Protein AF-A0A6P6NHX9-F1 (afdb_monomer)

Radius of gyration: 26.54 Å; Cα contacts (8 Å, |Δi|>4): 158; chains: 1; bounding box: 76×55×69 Å

Secondary structure (DSSP, 8-state):
----HHHHHHHHHHHHHHH---TT-TTTS-----GGGTS-TT------TTSS-SS--TTTTT---PEEEEE-SSPPPP-EEE---TTT--EEEEEHHHHHHHHT--HHHHHHH-TTS-EEEEEHHHHHHHHHT-TT---GGGTTT--TT---EEEEEE--HHHHHHTT-EEEEE-TT-----PPP-

Structure (mmCIF, N/CA/C/O backbone):
data_AF-A0A6P6NHX9-F1
#
_entry.id   AF-A0A6P6NHX9-F1
#
loop_
_atom_site.group_PDB
_atom_site.id
_atom_site.type_symbol
_atom_site.label_atom_id
_atom_site.label_alt_id
_atom_site.label_comp_id
_atom_site.label_asym_id
_atom_site.label_entity_id
_atom_site.label_seq_id
_atom_site.pdbx_PDB_ins_code
_atom_site.Cartn_x
_atom_site.Cartn_y
_atom_site.Cartn_z
_atom_site.occupancy
_atom_site.B_iso_or_equiv
_atom_site.auth_seq_id
_atom_site.auth_comp_id
_atom_site.auth_asym_id
_atom_site.auth_atom_id
_atom_site.pdbx_PDB_model_num
ATOM 1 N N . MET A 1 1 ? 27.402 35.932 -42.273 1.00 50.09 1 MET A N 1
ATOM 2 C CA . MET A 1 1 ? 26.625 34.682 -42.393 1.00 50.09 1 MET A CA 1
ATOM 3 C C . MET A 1 1 ? 26.842 33.920 -41.104 1.00 50.09 1 MET A C 1
ATOM 5 O O . MET A 1 1 ? 27.989 33.748 -40.720 1.00 50.09 1 MET A O 1
ATOM 9 N N . THR A 1 2 ? 25.775 33.606 -40.378 1.00 66.88 2 THR A N 1
ATOM 10 C CA . THR A 1 2 ? 25.847 32.877 -39.106 1.00 66.88 2 THR A CA 1
ATOM 11 C C . THR A 1 2 ? 25.987 31.396 -39.422 1.00 66.88 2 THR A C 1
ATOM 13 O O . THR A 1 2 ? 24.994 30.721 -39.677 1.00 66.88 2 THR A O 1
ATOM 16 N N . HIS A 1 3 ? 27.229 30.930 -39.503 1.00 78.69 3 HIS A N 1
ATOM 17 C CA . HIS A 1 3 ? 27.532 29.509 -39.582 1.00 78.69 3 HIS A CA 1
ATOM 18 C C . HIS A 1 3 ? 27.366 28.916 -38.183 1.00 78.69 3 HIS A C 1
ATOM 20 O O . HIS A 1 3 ? 27.885 29.481 -37.220 1.00 78.69 3 HIS A O 1
ATOM 26 N N . SER A 1 4 ? 26.586 27.848 -38.060 1.00 88.81 4 SER A N 1
ATOM 27 C CA . SER A 1 4 ? 26.424 27.120 -36.807 1.00 88.81 4 SER A CA 1
ATOM 28 C C . SER A 1 4 ? 26.833 25.686 -37.065 1.00 88.81 4 SER A C 1
ATOM 30 O O . SER A 1 4 ? 26.111 24.949 -37.730 1.00 88.81 4 SER A O 1
ATOM 32 N N . ASP A 1 5 ? 27.980 25.313 -36.516 1.00 89.81 5 ASP A N 1
ATOM 33 C CA . ASP A 1 5 ? 28.573 23.990 -36.708 1.00 89.81 5 ASP A CA 1
ATOM 34 C C . ASP A 1 5 ? 27.637 22.880 -36.182 1.00 89.81 5 ASP A C 1
ATOM 36 O O . ASP A 1 5 ? 27.561 21.790 -36.740 1.00 89.81 5 ASP A O 1
ATOM 40 N N . ILE A 1 6 ? 26.825 23.195 -35.164 1.00 88.75 6 ILE A N 1
ATOM 41 C CA . ILE A 1 6 ? 25.785 22.303 -34.624 1.00 88.75 6 ILE A CA 1
ATOM 42 C C . ILE A 1 6 ? 24.685 22.043 -35.662 1.00 88.75 6 ILE A C 1
ATOM 44 O O . ILE A 1 6 ? 24.257 20.907 -35.848 1.00 88.75 6 ILE A O 1
ATOM 48 N N . MET A 1 7 ? 24.221 23.095 -36.342 1.00 89.19 7 MET A N 1
ATOM 49 C CA . MET A 1 7 ? 23.175 22.979 -37.360 1.00 89.19 7 MET A CA 1
ATOM 50 C C . MET A 1 7 ? 23.687 22.252 -38.606 1.00 89.19 7 MET A C 1
ATOM 52 O O . MET A 1 7 ? 22.953 21.474 -39.210 1.00 89.19 7 MET A O 1
ATOM 56 N N . GLU A 1 8 ? 24.944 22.490 -38.984 1.00 90.81 8 GLU A N 1
ATOM 57 C CA . GLU A 1 8 ? 25.579 21.798 -40.104 1.00 90.81 8 GLU A CA 1
ATOM 58 C C . GLU A 1 8 ? 25.694 20.290 -39.842 1.00 90.81 8 GLU A C 1
ATOM 60 O O . GLU A 1 8 ? 25.298 19.500 -40.701 1.00 90.81 8 GLU A O 1
ATOM 65 N N . SER A 1 9 ? 26.145 19.888 -38.648 1.00 86.06 9 SER A N 1
ATOM 66 C CA . SER A 1 9 ? 26.211 18.472 -38.261 1.00 86.06 9 SER A CA 1
ATOM 67 C C . SER A 1 9 ? 24.825 17.829 -38.266 1.00 86.06 9 SER A C 1
ATOM 69 O O . SER A 1 9 ? 24.629 16.806 -38.912 1.00 86.06 9 SER A O 1
ATOM 71 N N . PHE A 1 10 ? 23.837 18.472 -37.633 1.00 86.88 10 PHE A N 1
ATOM 72 C CA . PHE A 1 10 ? 22.468 17.954 -37.560 1.00 86.88 10 PHE A CA 1
ATOM 73 C C . PHE A 1 10 ? 21.854 17.704 -38.944 1.00 86.88 10 PHE A C 1
ATOM 75 O O . PHE A 1 10 ? 21.283 16.645 -39.196 1.00 86.88 10 PHE A O 1
ATOM 82 N N . LEU A 1 11 ? 21.962 18.677 -39.853 1.00 90.88 11 LEU A N 1
ATOM 83 C CA . LEU A 1 11 ? 21.400 18.541 -41.196 1.00 90.88 11 LEU A CA 1
ATOM 84 C C . LEU A 1 11 ? 22.142 17.480 -42.013 1.00 90.88 11 LEU A C 1
ATOM 86 O O . LEU A 1 11 ? 21.504 16.742 -42.762 1.00 90.88 11 LEU A O 1
ATOM 90 N N . SER A 1 12 ? 23.464 17.388 -41.858 1.00 84.50 12 SER A N 1
ATOM 91 C CA . SER A 1 12 ? 24.277 16.376 -42.538 1.00 84.50 12 SER A CA 1
ATOM 92 C C . SER A 1 12 ? 23.875 14.961 -42.118 1.00 84.50 12 SER A C 1
ATOM 94 O O . SER A 1 12 ? 23.645 14.117 -42.984 1.00 84.50 12 SER A O 1
ATOM 96 N N . ASP A 1 13 ? 23.701 14.731 -40.814 1.00 83.62 13 ASP A N 1
ATOM 97 C CA . ASP A 1 13 ? 23.257 13.445 -40.272 1.00 83.62 13 ASP A CA 1
ATOM 98 C C . ASP A 1 13 ? 21.837 13.088 -40.725 1.00 83.62 13 ASP A C 1
ATOM 100 O O . ASP A 1 13 ? 21.596 11.980 -41.202 1.00 83.62 13 ASP A O 1
ATOM 104 N N . TYR A 1 14 ? 20.914 14.052 -40.674 1.00 83.94 14 TYR A N 1
ATOM 105 C CA . TYR A 1 14 ? 19.528 13.855 -41.100 1.00 83.94 14 TYR A CA 1
ATOM 106 C C . TYR A 1 14 ? 19.407 13.461 -42.582 1.00 83.94 14 TYR A C 1
ATOM 108 O O . TYR A 1 14 ? 18.620 12.585 -42.947 1.00 83.94 14 TYR A O 1
ATOM 116 N N . PHE A 1 15 ? 20.180 14.098 -43.468 1.00 86.88 15 PHE A N 1
ATOM 117 C CA . PHE A 1 15 ? 20.162 13.744 -44.889 1.00 86.88 15 PHE A CA 1
ATOM 118 C C . PHE A 1 15 ? 20.852 12.408 -45.177 1.00 86.88 15 PHE A C 1
ATOM 120 O O . PHE A 1 15 ? 20.427 11.718 -46.106 1.00 86.88 15 PHE A O 1
ATOM 127 N N . ALA A 1 16 ? 21.870 12.034 -44.397 1.00 83.00 16 ALA A N 1
ATOM 128 C CA . ALA A 1 16 ? 22.492 10.716 -44.485 1.00 83.00 16 ALA A CA 1
ATOM 129 C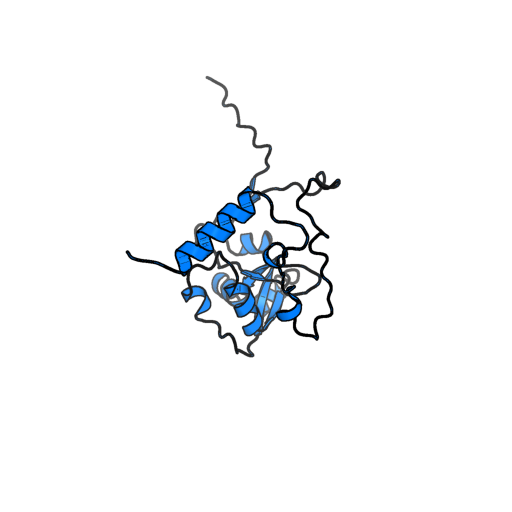 C . ALA A 1 16 ? 21.498 9.605 -44.103 1.00 83.00 16 ALA A C 1
ATOM 131 O O . ALA A 1 16 ? 21.394 8.606 -44.815 1.00 83.00 16 ALA A O 1
ATOM 132 N N . ASP A 1 17 ? 20.691 9.820 -43.060 1.00 82.19 17 ASP A N 1
ATOM 133 C CA . ASP A 1 17 ? 19.655 8.874 -42.625 1.00 82.19 17 ASP A CA 1
ATOM 134 C C . ASP A 1 17 ? 18.585 8.655 -43.705 1.00 82.19 17 ASP A C 1
ATOM 136 O O . ASP A 1 17 ? 18.193 7.522 -43.983 1.00 82.19 17 ASP A O 1
ATOM 140 N N . LEU A 1 18 ? 18.146 9.729 -44.373 1.00 83.81 18 LEU A N 1
ATOM 141 C CA . LEU A 1 18 ? 17.154 9.652 -45.454 1.00 83.81 18 LEU A CA 1
ATOM 142 C C . LEU A 1 18 ? 17.659 8.920 -46.703 1.00 83.81 18 LEU A C 1
ATOM 144 O O . LEU A 1 18 ? 16.855 8.357 -47.447 1.00 83.81 18 LEU A O 1
ATOM 148 N N . GLN A 1 19 ? 18.964 8.963 -46.968 1.00 82.94 19 GLN A N 1
ATOM 149 C CA . GLN A 1 19 ? 19.571 8.297 -48.124 1.00 82.94 19 GLN A CA 1
ATOM 150 C C . GLN A 1 19 ? 19.902 6.826 -47.849 1.00 82.94 19 GLN A C 1
ATOM 152 O O . GLN A 1 19 ? 20.192 6.091 -48.792 1.00 82.94 19 GLN A O 1
ATOM 157 N N . GLY A 1 20 ? 19.796 6.396 -46.588 1.00 74.00 20 GLY A N 1
ATOM 158 C CA . GLY A 1 20 ? 20.288 5.108 -46.131 1.00 74.00 20 GLY A CA 1
ATOM 159 C C . GLY A 1 20 ? 21.806 5.158 -46.001 1.00 74.00 20 GLY A C 1
ATOM 160 O O . GLY A 1 20 ? 22.534 5.277 -46.987 1.00 74.00 20 GLY A O 1
ATOM 161 N N . ARG A 1 21 ? 22.294 5.075 -44.766 1.00 77.00 21 ARG A N 1
ATOM 162 C CA . ARG A 1 21 ? 23.727 4.964 -44.493 1.00 77.00 21 ARG A CA 1
ATOM 163 C C . ARG A 1 21 ? 24.231 3.575 -44.903 1.00 77.00 21 ARG A C 1
ATOM 165 O O . ARG A 1 21 ? 23.470 2.609 -44.915 1.00 77.00 21 ARG A O 1
ATOM 172 N N . ALA A 1 22 ? 25.505 3.482 -45.276 1.00 73.81 22 ALA A N 1
ATOM 173 C CA . ALA A 1 22 ? 26.133 2.199 -45.585 1.00 73.81 22 ALA A CA 1
ATOM 174 C C . ALA A 1 22 ? 26.305 1.368 -44.303 1.00 73.81 22 ALA A C 1
ATOM 176 O O . ALA A 1 22 ? 26.597 1.940 -43.257 1.00 73.81 22 ALA A O 1
ATOM 177 N N . ASP A 1 23 ? 26.199 0.038 -44.391 1.00 70.00 23 ASP A N 1
ATOM 178 C CA . ASP A 1 23 ? 26.358 -0.858 -43.228 1.00 70.00 23 ASP A CA 1
ATOM 179 C C . ASP A 1 23 ? 27.708 -0.679 -42.505 1.00 70.00 23 ASP A C 1
ATOM 181 O O . ASP A 1 23 ? 27.804 -0.939 -41.313 1.00 70.00 23 ASP A O 1
ATOM 185 N N . ASP A 1 24 ? 28.751 -0.192 -43.180 1.00 75.75 24 ASP A N 1
ATOM 186 C CA . ASP A 1 24 ? 30.071 0.047 -42.576 1.00 75.75 24 ASP A CA 1
ATOM 187 C C . ASP A 1 24 ? 30.220 1.435 -41.906 1.00 75.75 24 ASP A C 1
ATOM 189 O O . ASP A 1 24 ? 31.307 1.765 -41.428 1.00 75.75 24 ASP A O 1
ATOM 193 N N . ASP A 1 25 ? 29.179 2.280 -41.877 1.00 76.00 25 ASP A N 1
ATOM 194 C CA . ASP A 1 25 ? 29.234 3.602 -41.232 1.00 76.00 25 ASP A CA 1
ATOM 195 C C . ASP A 1 25 ? 29.157 3.470 -39.691 1.00 76.00 25 ASP A C 1
ATOM 197 O O . ASP A 1 25 ? 28.141 3.009 -39.162 1.00 76.00 25 ASP A O 1
ATOM 201 N N . PRO A 1 26 ? 30.186 3.914 -38.935 1.00 69.25 26 PRO A N 1
ATOM 202 C CA . PRO A 1 26 ? 30.184 3.890 -37.470 1.00 69.25 26 PRO A CA 1
ATOM 203 C C . PRO A 1 26 ? 28.991 4.614 -36.832 1.00 69.25 26 PRO A C 1
ATOM 205 O O . PRO A 1 26 ? 28.606 4.270 -35.720 1.00 69.25 26 PRO A O 1
ATOM 208 N N . GLY A 1 27 ? 28.401 5.602 -37.516 1.00 69.75 27 GLY A N 1
ATOM 209 C CA . GLY A 1 27 ? 27.232 6.346 -37.039 1.00 69.75 27 GLY A CA 1
ATOM 210 C C . GLY A 1 27 ? 25.901 5.592 -37.155 1.00 69.75 27 GLY A C 1
ATOM 211 O O . GLY A 1 27 ? 24.896 6.068 -36.635 1.00 69.75 27 GLY A O 1
ATOM 212 N N . VAL A 1 28 ? 25.877 4.434 -37.828 1.00 68.31 28 VAL A N 1
ATOM 213 C CA . VAL A 1 28 ? 24.686 3.566 -37.965 1.00 68.31 28 VAL A CA 1
ATOM 214 C C . VAL A 1 28 ? 24.489 2.683 -36.743 1.00 68.31 28 VAL A C 1
ATOM 216 O O . VAL A 1 28 ? 23.362 2.333 -36.382 1.00 68.31 28 VAL A O 1
ATOM 219 N N . TYR A 1 29 ? 25.592 2.310 -36.101 1.00 64.62 29 TYR A N 1
ATOM 220 C CA . TYR A 1 29 ? 25.575 1.430 -34.952 1.00 64.62 29 TYR A CA 1
ATOM 221 C C . TYR A 1 29 ? 25.144 2.217 -33.723 1.00 64.62 29 TYR A C 1
ATOM 223 O O . TYR A 1 29 ? 25.868 3.063 -33.202 1.00 64.62 29 TYR A O 1
ATOM 231 N N . TRP A 1 30 ? 23.958 1.899 -33.220 1.00 65.31 30 TRP A N 1
ATOM 232 C CA . TRP A 1 30 ? 23.606 2.262 -31.861 1.00 65.31 30 TRP A CA 1
ATOM 233 C C . TRP A 1 30 ? 24.528 1.477 -30.929 1.00 65.31 30 TRP A C 1
ATOM 235 O O . TRP A 1 30 ? 24.335 0.277 -30.722 1.00 65.31 30 TRP A O 1
ATOM 245 N N . GLU A 1 31 ? 25.541 2.138 -30.369 1.00 59.25 31 GLU A N 1
ATOM 246 C CA . GLU A 1 31 ? 26.243 1.611 -29.203 1.00 59.25 31 GLU A CA 1
ATOM 247 C C . GLU A 1 31 ? 25.271 1.644 -28.020 1.00 59.25 31 GLU A C 1
ATOM 249 O O . GLU A 1 31 ? 25.232 2.580 -27.220 1.00 59.25 31 GLU A O 1
ATOM 254 N N . PHE A 1 32 ? 24.436 0.612 -27.919 1.00 54.34 32 PHE A N 1
ATOM 255 C CA . PHE A 1 32 ? 23.744 0.321 -26.680 1.00 54.34 32 PHE A CA 1
ATOM 256 C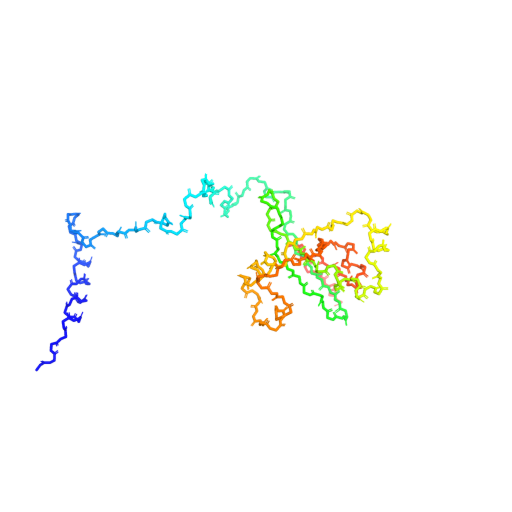 C . PHE A 1 32 ? 24.801 -0.136 -25.684 1.00 54.34 32 PHE A C 1
ATOM 258 O O . PHE A 1 32 ? 25.209 -1.298 -25.666 1.00 54.34 32 PHE A O 1
ATOM 265 N N . TYR A 1 33 ? 25.240 0.788 -24.835 1.00 54.34 33 TYR A N 1
ATOM 266 C CA . TYR A 1 33 ? 25.825 0.420 -23.559 1.00 54.34 33 TYR A CA 1
ATOM 267 C C . TYR A 1 33 ? 24.741 -0.355 -22.818 1.00 54.34 33 TYR A C 1
ATOM 269 O O . TYR A 1 33 ? 23.795 0.225 -22.287 1.00 54.34 33 TYR A O 1
ATOM 277 N N . GLY A 1 34 ? 24.817 -1.685 -22.892 1.00 53.66 34 GLY A N 1
ATOM 278 C CA . GLY A 1 34 ? 23.892 -2.555 -22.189 1.00 53.66 34 GLY A CA 1
ATOM 279 C C . GLY A 1 34 ? 23.835 -2.152 -20.718 1.00 53.66 34 GLY A C 1
ATOM 280 O O . GLY A 1 34 ? 24.828 -1.689 -20.151 1.00 53.66 34 GLY A O 1
ATOM 281 N N . SER A 1 35 ? 22.675 -2.359 -20.098 1.00 52.47 35 SER A N 1
ATOM 282 C CA . SER A 1 35 ? 22.391 -2.032 -18.691 1.00 52.47 35 SER A CA 1
ATOM 283 C C . SER A 1 35 ? 23.369 -2.649 -17.670 1.00 52.47 35 SER A C 1
ATOM 285 O O . SER A 1 35 ? 23.275 -2.365 -16.481 1.00 52.47 35 SER A O 1
ATOM 287 N N . ALA A 1 36 ? 24.352 -3.435 -18.113 1.00 52.72 36 ALA A N 1
ATOM 288 C CA . ALA A 1 36 ? 25.442 -3.980 -17.313 1.00 52.72 36 ALA A CA 1
ATOM 289 C C . ALA A 1 36 ? 26.289 -2.919 -16.577 1.00 52.72 36 ALA A C 1
ATOM 291 O O . ALA A 1 36 ? 27.018 -3.264 -15.655 1.00 52.72 36 ALA A O 1
ATOM 292 N N . VAL A 1 37 ? 26.215 -1.632 -16.947 1.00 52.25 37 VAL A N 1
ATOM 293 C CA . VAL A 1 37 ? 26.856 -0.537 -16.180 1.00 52.25 37 VAL A CA 1
ATOM 294 C C . VAL A 1 37 ? 26.043 -0.152 -14.931 1.00 52.25 37 VAL A C 1
ATOM 296 O O . VAL A 1 37 ? 26.584 0.441 -13.999 1.00 52.25 37 VAL A O 1
ATOM 299 N N . CYS A 1 38 ? 24.755 -0.500 -14.891 1.00 53.12 38 CYS A N 1
ATOM 300 C CA . CYS A 1 38 ? 23.846 -0.211 -13.783 1.00 53.12 38 CYS A CA 1
ATOM 301 C C . CYS A 1 38 ? 23.593 -1.422 -12.872 1.00 53.12 38 CYS A C 1
ATOM 303 O O . CYS A 1 38 ? 23.018 -1.245 -11.799 1.00 53.12 38 CYS A O 1
ATOM 305 N N . GLU A 1 39 ? 24.022 -2.625 -13.262 1.00 53.69 39 GLU A N 1
ATOM 306 C CA . GLU A 1 39 ? 23.904 -3.823 -12.429 1.00 53.69 39 GLU A CA 1
ATOM 307 C C . GLU A 1 39 ? 25.122 -3.962 -11.499 1.00 53.69 39 GLU A C 1
ATOM 309 O O . GLU A 1 39 ? 26.263 -4.033 -11.970 1.00 53.69 39 GLU A O 1
ATOM 314 N N . PRO A 1 40 ? 24.934 -3.990 -10.167 1.00 57.56 40 PRO A N 1
ATOM 315 C CA . PRO A 1 40 ? 26.013 -4.342 -9.257 1.00 57.56 40 PRO A CA 1
ATOM 316 C C . PRO A 1 40 ? 26.459 -5.785 -9.536 1.00 57.56 40 PRO A C 1
ATOM 318 O O . PRO A 1 40 ? 25.633 -6.681 -9.668 1.00 57.56 40 PRO A O 1
ATOM 321 N N . ALA A 1 41 ? 27.774 -6.020 -9.581 1.00 60.56 41 ALA A N 1
ATOM 322 C CA . ALA A 1 41 ? 28.384 -7.306 -9.955 1.00 60.56 41 ALA A CA 1
ATOM 323 C C . ALA A 1 41 ? 27.973 -8.523 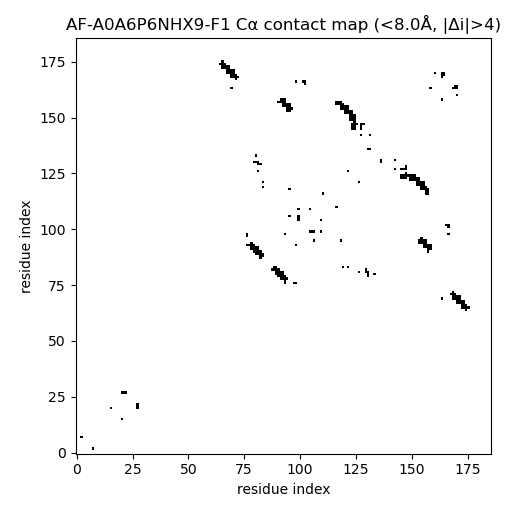-9.088 1.00 60.56 41 ALA A C 1
ATOM 325 O O . ALA A 1 41 ? 28.333 -9.650 -9.426 1.00 60.56 41 ALA A O 1
ATOM 326 N N . ASP A 1 42 ? 27.247 -8.302 -7.989 1.00 59.75 42 ASP A N 1
ATOM 327 C CA . ASP A 1 42 ? 26.754 -9.345 -7.085 1.00 59.75 42 ASP A CA 1
ATOM 328 C C . ASP A 1 42 ? 25.353 -9.874 -7.446 1.00 59.75 42 ASP A C 1
ATOM 330 O O . ASP A 1 42 ? 24.963 -10.926 -6.934 1.00 59.75 42 ASP A O 1
ATOM 334 N N . ASP A 1 43 ? 24.597 -9.217 -8.334 1.00 56.53 43 ASP A N 1
ATOM 335 C CA . ASP A 1 43 ? 23.238 -9.653 -8.684 1.00 56.53 43 ASP A CA 1
ATOM 336 C C . ASP A 1 43 ? 23.245 -10.534 -9.944 1.00 56.53 43 ASP A C 1
ATOM 338 O O . ASP A 1 43 ? 22.938 -10.127 -11.057 1.00 56.53 43 ASP A O 1
ATOM 342 N N . SER A 1 44 ? 23.643 -11.795 -9.764 1.00 53.12 44 SER A N 1
ATOM 343 C CA . SER A 1 44 ? 23.621 -12.841 -10.808 1.00 53.12 44 SER A CA 1
ATOM 344 C C . SER A 1 44 ? 22.223 -13.427 -11.070 1.00 53.12 44 SER A C 1
ATOM 346 O O . SER A 1 44 ? 22.078 -14.562 -11.533 1.00 53.12 44 SER A O 1
ATOM 348 N N . SER A 1 45 ? 21.175 -12.675 -10.754 1.00 60.84 45 SER A N 1
ATOM 349 C CA . SER A 1 45 ? 19.788 -13.074 -10.939 1.00 60.84 45 SER A CA 1
ATOM 350 C C . SER A 1 45 ? 19.323 -12.643 -12.334 1.00 60.84 45 SER A C 1
ATOM 352 O O . SER A 1 45 ? 18.831 -11.547 -12.552 1.00 60.84 45 SER A O 1
ATOM 354 N N . GLY A 1 46 ? 19.505 -13.511 -13.332 1.00 59.47 46 GLY A N 1
ATOM 355 C CA . GLY A 1 46 ? 18.865 -13.309 -14.632 1.00 59.47 46 GLY A CA 1
ATOM 356 C C . GLY A 1 46 ? 17.346 -13.374 -14.465 1.00 59.47 46 GLY A C 1
ATOM 357 O O . GLY A 1 46 ? 16.812 -14.439 -14.155 1.00 59.47 46 GLY A O 1
ATOM 358 N N . TYR A 1 47 ? 16.658 -12.250 -14.641 1.00 62.72 47 TYR A N 1
ATOM 359 C CA . TYR A 1 47 ? 15.199 -12.192 -14.595 1.00 62.72 47 TYR A CA 1
ATOM 360 C C . TYR A 1 47 ? 14.627 -12.456 -15.985 1.00 62.72 47 TYR A C 1
ATOM 362 O O . TYR A 1 47 ? 15.015 -11.813 -16.961 1.00 62.72 47 TYR A O 1
ATOM 370 N N . ASP A 1 48 ? 13.675 -13.380 -16.080 1.00 65.50 48 ASP A N 1
ATOM 371 C CA . ASP A 1 48 ? 12.898 -13.552 -17.301 1.00 65.50 48 ASP A CA 1
ATOM 372 C C . ASP A 1 48 ? 11.776 -12.507 -17.333 1.00 65.50 48 ASP A C 1
ATOM 374 O O . ASP A 1 48 ? 10.661 -12.727 -16.860 1.00 65.50 48 ASP A O 1
ATOM 378 N N . ILE A 1 49 ? 12.104 -11.334 -17.877 1.00 62.47 49 ILE A N 1
ATOM 379 C CA . ILE A 1 49 ? 11.182 -10.202 -18.080 1.00 62.47 49 ILE A CA 1
ATOM 380 C C . ILE A 1 49 ? 9.977 -10.620 -18.948 1.00 62.47 49 ILE A C 1
ATOM 382 O O . ILE A 1 49 ? 8.936 -9.967 -18.927 1.00 62.47 49 ILE A O 1
ATOM 386 N N . LEU A 1 50 ? 10.100 -11.722 -19.695 1.00 65.06 50 LEU A N 1
ATOM 387 C CA . LEU A 1 50 ? 9.079 -12.253 -20.588 1.00 65.06 50 LEU A CA 1
ATOM 388 C C . LEU A 1 50 ? 8.374 -13.491 -20.024 1.00 65.06 50 LEU A C 1
ATOM 390 O O . LEU A 1 50 ? 7.606 -14.109 -20.754 1.00 65.06 50 LEU A O 1
ATOM 394 N N . ALA A 1 51 ? 8.581 -13.841 -18.751 1.00 64.19 51 ALA A N 1
ATOM 395 C CA . ALA A 1 51 ? 7.902 -14.982 -18.134 1.00 64.19 51 ALA A CA 1
ATOM 396 C C . ALA A 1 51 ? 6.378 -14.787 -18.029 1.00 64.19 51 ALA A C 1
ATOM 398 O O . ALA A 1 51 ? 5.644 -15.768 -18.021 1.00 64.19 51 ALA A O 1
ATOM 399 N N . ASN A 1 52 ? 5.907 -13.534 -17.981 1.00 59.34 52 ASN A N 1
ATOM 400 C CA . ASN A 1 52 ? 4.487 -13.163 -18.008 1.00 59.34 52 ASN A CA 1
ATOM 401 C C . ASN A 1 52 ? 4.253 -12.045 -19.037 1.00 59.34 52 ASN A C 1
ATOM 403 O O . ASN A 1 52 ? 4.064 -10.883 -18.665 1.00 59.34 52 ASN A O 1
ATOM 407 N N . PRO A 1 53 ? 4.310 -12.350 -20.343 1.00 62.12 53 PRO A N 1
ATOM 408 C CA . PRO A 1 53 ? 4.012 -11.356 -21.355 1.00 62.12 53 PRO A CA 1
ATOM 409 C C . PRO A 1 53 ? 2.505 -11.047 -21.303 1.00 62.12 53 PRO A C 1
ATOM 411 O O . PRO A 1 53 ? 1.705 -11.981 -21.230 1.00 62.12 53 PRO A O 1
ATOM 414 N N . PRO A 1 54 ? 2.085 -9.769 -21.355 1.00 55.78 54 PRO A N 1
ATOM 415 C CA . PRO A 1 54 ? 0.673 -9.424 -21.447 1.00 55.78 54 PRO A CA 1
ATOM 416 C C . PRO A 1 54 ? 0.141 -9.915 -22.798 1.00 55.78 54 PRO A C 1
ATOM 418 O O . PRO A 1 54 ? 0.377 -9.311 -23.845 1.00 55.78 54 PRO A O 1
ATOM 421 N N . GLY A 1 55 ? -0.528 -11.057 -22.778 1.00 55.50 55 GLY A N 1
ATOM 422 C CA . GLY A 1 55 ? -1.129 -11.712 -23.928 1.00 55.50 55 GLY A CA 1
ATOM 423 C C . GLY A 1 55 ? -2.206 -12.680 -23.445 1.00 55.50 55 GLY A C 1
ATOM 424 O O . GLY A 1 55 ? -2.197 -13.032 -22.265 1.00 55.50 55 GLY A O 1
ATOM 425 N N . PRO A 1 56 ? -3.134 -13.089 -24.325 1.00 53.19 56 PRO A N 1
ATOM 426 C CA . PRO A 1 56 ? -4.230 -13.956 -23.932 1.00 53.19 56 PRO A CA 1
ATOM 427 C C . PRO A 1 56 ? -3.679 -15.343 -23.613 1.00 53.19 56 PRO A C 1
ATOM 429 O O . PRO A 1 56 ? -3.372 -16.131 -24.512 1.00 53.19 56 PRO A O 1
ATOM 432 N N . GLY A 1 57 ? -3.434 -15.591 -22.329 1.00 51.81 57 GLY A N 1
ATOM 433 C CA . GLY A 1 57 ? -2.990 -16.881 -21.829 1.00 51.81 57 GLY A CA 1
ATOM 434 C C . GLY A 1 57 ? -4.106 -17.910 -21.984 1.00 51.81 57 GLY A C 1
ATOM 435 O O . GLY A 1 57 ? -5.285 -17.587 -21.890 1.00 51.81 57 GLY A O 1
ATOM 436 N N . GLU A 1 58 ? -3.742 -19.172 -22.197 1.00 54.16 58 GLU A N 1
ATOM 437 C CA . GLU A 1 58 ? -4.705 -20.274 -22.357 1.00 54.16 58 GLU A CA 1
ATOM 438 C C . GLU A 1 58 ? -5.507 -20.586 -21.064 1.00 54.16 58 GLU A C 1
ATOM 440 O O . GLU A 1 58 ? -6.412 -21.414 -21.102 1.00 54.16 58 GLU A O 1
ATOM 445 N N . ASP A 1 59 ? -5.239 -19.868 -19.962 1.00 51.53 59 ASP A N 1
ATOM 446 C CA . ASP A 1 59 ? -5.893 -19.988 -18.647 1.00 51.53 59 ASP A CA 1
ATOM 447 C C . ASP A 1 59 ? -6.834 -18.800 -18.309 1.00 51.53 59 ASP A C 1
ATOM 449 O O . ASP A 1 59 ? -7.164 -18.563 -17.144 1.00 51.53 59 ASP A O 1
ATOM 453 N N . GLU A 1 60 ? -7.295 -18.032 -19.305 1.00 49.62 60 GLU A N 1
ATOM 454 C CA . GLU A 1 60 ? -8.255 -16.920 -19.113 1.00 49.62 60 GLU A CA 1
ATOM 455 C C . GLU A 1 60 ? -9.628 -17.356 -18.548 1.00 49.62 60 GLU A C 1
ATOM 457 O O . GLU A 1 60 ? -10.419 -16.515 -18.122 1.00 49.62 60 GLU A O 1
ATOM 462 N N . GLU A 1 61 ? -9.947 -18.655 -18.508 1.00 46.38 61 GLU A N 1
ATOM 463 C CA . GLU A 1 61 ? -11.253 -19.129 -18.021 1.00 46.38 61 GLU A CA 1
ATOM 464 C C . GLU A 1 61 ? -11.370 -19.227 -16.484 1.00 46.38 61 GLU A C 1
ATOM 466 O O . GLU A 1 61 ? -12.496 -19.275 -15.980 1.00 46.38 61 GLU A O 1
ATOM 471 N N . GLU A 1 62 ? -10.272 -19.205 -15.713 1.00 47.56 62 GLU A N 1
ATOM 472 C CA . GLU A 1 62 ? -10.338 -19.338 -14.239 1.00 47.56 62 GLU A CA 1
ATOM 473 C C . GLU A 1 62 ? -10.043 -18.053 -13.451 1.00 47.56 62 GLU A C 1
ATOM 475 O O . GLU A 1 62 ? -10.504 -17.921 -12.313 1.00 47.56 62 GLU A O 1
ATOM 480 N N . GLN A 1 63 ? -9.362 -17.065 -14.035 1.00 51.16 63 GLN A N 1
ATOM 481 C CA . GLN A 1 63 ? -9.165 -15.754 -13.407 1.00 51.16 63 GLN A CA 1
ATOM 482 C C . GLN A 1 63 ? -10.179 -14.769 -13.964 1.00 51.16 63 GLN A C 1
ATOM 484 O O . GLN A 1 63 ? -9.895 -13.937 -14.815 1.00 51.16 63 GLN A O 1
ATOM 489 N N . ARG A 1 64 ? -11.410 -14.895 -13.474 1.00 56.41 64 ARG A N 1
ATOM 490 C CA . ARG A 1 64 ? -12.462 -13.918 -13.739 1.00 56.41 64 ARG A CA 1
ATOM 491 C C . ARG A 1 64 ? -11.991 -12.569 -13.182 1.00 56.41 64 ARG A C 1
ATOM 493 O O . ARG A 1 64 ? -11.960 -12.403 -11.963 1.00 56.41 64 ARG A O 1
ATOM 500 N N . GLU A 1 65 ? -11.585 -11.651 -14.056 1.00 67.06 65 GLU A N 1
ATOM 501 C CA . GLU A 1 65 ? -11.125 -10.303 -13.697 1.00 67.06 65 GLU A CA 1
ATOM 502 C C . GLU A 1 65 ? -12.307 -9.472 -13.183 1.00 67.06 65 GLU A C 1
ATOM 504 O O . GLU A 1 65 ? -12.922 -8.682 -13.886 1.00 67.06 65 GLU A O 1
ATOM 509 N N . VAL A 1 66 ? -12.692 -9.711 -11.934 1.00 79.31 66 VAL A N 1
ATOM 510 C CA . VAL A 1 66 ? -13.750 -8.964 -11.263 1.00 79.31 66 VAL A CA 1
ATOM 511 C C . VAL A 1 66 ? -13.117 -7.752 -10.594 1.00 79.31 66 VAL A C 1
ATOM 513 O O . VAL A 1 66 ? -12.190 -7.887 -9.796 1.00 79.31 66 VAL A O 1
ATOM 516 N N . PHE A 1 67 ? -13.627 -6.559 -10.890 1.00 86.38 67 PHE A N 1
ATOM 517 C CA . PHE A 1 67 ? -13.161 -5.343 -10.231 1.00 86.38 67 PHE A CA 1
ATOM 518 C C . PHE A 1 67 ? -13.806 -5.209 -8.854 1.00 86.38 67 PHE A C 1
ATOM 520 O O . PHE A 1 67 ? -15.031 -5.183 -8.733 1.00 86.38 67 PHE A O 1
ATOM 527 N N . GLU A 1 68 ? -12.986 -5.078 -7.816 1.00 89.81 68 GLU A N 1
ATOM 528 C CA . GLU A 1 68 ? -13.446 -4.856 -6.446 1.00 89.81 68 GLU A CA 1
ATOM 529 C C . GLU A 1 68 ? -13.325 -3.378 -6.064 1.00 89.81 68 GLU A C 1
ATOM 531 O O . GLU A 1 68 ? -12.290 -2.742 -6.267 1.00 89.81 68 GLU A O 1
ATOM 536 N N . PHE A 1 69 ? -14.392 -2.828 -5.488 1.00 92.00 69 PHE A N 1
ATOM 537 C CA . PHE A 1 69 ? -14.469 -1.434 -5.064 1.00 92.00 69 PHE A CA 1
ATOM 538 C C . PHE A 1 69 ? -14.755 -1.345 -3.568 1.00 92.00 69 PHE A C 1
ATOM 540 O O . PHE A 1 69 ? -15.759 -1.872 -3.090 1.00 92.00 69 PHE A O 1
ATOM 547 N N . GLU A 1 70 ? -13.900 -0.631 -2.835 1.00 94.88 70 GLU A N 1
ATOM 548 C CA . GLU A 1 70 ? -14.119 -0.316 -1.422 1.00 94.88 70 GLU A CA 1
ATOM 549 C C . GLU A 1 70 ? -14.944 0.970 -1.268 1.00 94.88 70 GLU A C 1
ATOM 551 O O . GLU A 1 70 ? -14.569 2.038 -1.756 1.00 94.88 70 GLU A O 1
ATOM 556 N N . PHE A 1 71 ? -16.046 0.879 -0.525 1.00 94.94 71 PHE A N 1
ATOM 557 C CA . PHE A 1 71 ? -16.892 2.007 -0.148 1.00 94.94 71 PHE A CA 1
ATOM 558 C C . PHE A 1 71 ? -16.852 2.224 1.360 1.00 94.94 71 PHE A C 1
ATOM 560 O O . PHE A 1 71 ? -16.997 1.288 2.144 1.00 94.94 71 PHE A O 1
ATOM 567 N N . SER A 1 72 ? -16.692 3.477 1.779 1.00 94.94 72 SER A N 1
ATOM 568 C CA . SER A 1 72 ? -16.671 3.840 3.192 1.00 94.94 72 SER A CA 1
ATOM 569 C C . SER A 1 72 ? -17.236 5.235 3.410 1.00 94.94 72 SER A C 1
ATOM 571 O O . SER A 1 72 ? -16.979 6.152 2.634 1.00 94.94 72 SER A O 1
ATOM 573 N N . ASP A 1 73 ? -17.945 5.415 4.523 1.00 94.06 73 ASP A N 1
ATOM 574 C CA . ASP A 1 73 ? -18.412 6.730 4.982 1.00 94.06 73 ASP A CA 1
ATOM 575 C C . ASP A 1 73 ? -17.290 7.557 5.639 1.00 94.06 73 ASP A C 1
ATOM 577 O O . ASP A 1 73 ? -17.492 8.699 6.061 1.00 94.06 73 ASP A O 1
ATOM 581 N N . ARG A 1 74 ? -16.099 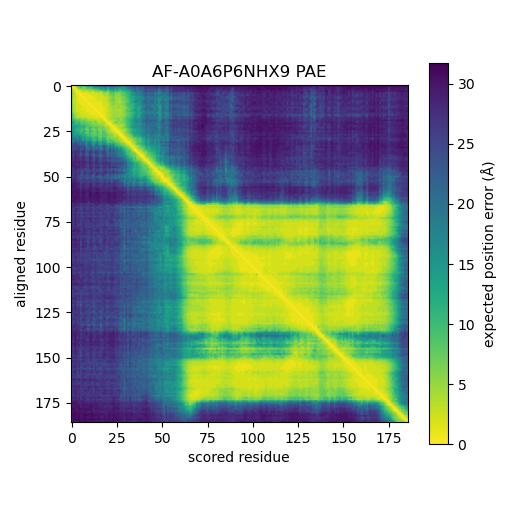6.968 5.797 1.00 92.56 74 ARG A N 1
ATOM 582 C CA . ARG A 1 74 ? -14.915 7.594 6.391 1.00 92.56 74 ARG A CA 1
ATOM 583 C C . ARG A 1 74 ? -13.758 7.571 5.393 1.00 92.56 74 ARG A C 1
ATOM 585 O O . ARG A 1 74 ? -13.725 6.692 4.538 1.00 92.56 74 ARG A O 1
ATOM 592 N N . PRO A 1 75 ? -12.772 8.474 5.529 1.00 93.50 75 PRO A N 1
ATOM 593 C CA . PRO A 1 75 ? -11.546 8.383 4.746 1.00 93.50 75 PRO A CA 1
ATOM 594 C C . PRO A 1 75 ? -10.896 7.000 4.888 1.00 93.50 75 PRO A C 1
ATOM 596 O O . PRO A 1 75 ? -10.794 6.464 6.001 1.00 93.50 75 PRO A O 1
ATOM 599 N N . LEU A 1 76 ? -10.494 6.427 3.753 1.00 93.56 76 LEU A N 1
ATOM 600 C CA . LEU A 1 76 ? -9.787 5.150 3.697 1.00 93.56 76 LEU A CA 1
ATOM 601 C C . LEU A 1 76 ? -8.377 5.295 4.275 1.00 93.56 76 LEU A C 1
ATOM 603 O O . LEU A 1 76 ? -7.817 6.391 4.309 1.00 93.56 76 LEU A O 1
ATOM 607 N N . LEU A 1 77 ? -7.821 4.186 4.764 1.00 94.00 77 LEU A N 1
ATOM 608 C CA . LEU A 1 77 ? -6.412 4.171 5.154 1.00 94.00 77 LEU A CA 1
ATOM 609 C C . LEU A 1 77 ? -5.538 4.103 3.897 1.00 94.00 77 LEU A C 1
ATOM 611 O O . LEU A 1 77 ? -5.946 3.449 2.936 1.00 94.00 77 LEU A O 1
ATOM 615 N N . PRO A 1 78 ? -4.343 4.717 3.913 1.00 92.44 78 PRO A N 1
ATOM 616 C CA . PRO A 1 78 ? -3.374 4.546 2.842 1.00 92.44 78 PRO A CA 1
ATOM 617 C C . PRO A 1 78 ? -3.048 3.066 2.631 1.00 92.44 78 PRO A C 1
ATOM 619 O O . PRO A 1 78 ? -2.776 2.337 3.589 1.00 92.44 78 PRO A O 1
ATOM 622 N N . CYS A 1 79 ? -3.086 2.641 1.371 1.00 92.94 79 CYS A N 1
ATOM 623 C CA . CYS A 1 79 ? -2.765 1.286 0.953 1.00 92.94 79 CYS A CA 1
ATOM 624 C C . CYS A 1 79 ? -1.459 1.298 0.165 1.00 92.94 79 CYS A C 1
ATOM 626 O O . CYS A 1 79 ? -1.312 2.045 -0.802 1.00 92.94 79 CYS A O 1
ATOM 628 N N . TYR A 1 80 ? -0.515 0.461 0.581 1.00 93.62 80 TYR A N 1
ATOM 629 C CA . TYR A 1 80 ? 0.827 0.415 0.022 1.00 93.62 80 TYR A CA 1
ATOM 630 C C . TYR A 1 80 ? 1.013 -0.870 -0.774 1.00 93.62 80 TYR A C 1
ATOM 632 O O . TYR A 1 80 ? 0.755 -1.963 -0.272 1.00 93.62 80 TYR A O 1
ATOM 640 N N . ASN A 1 81 ? 1.487 -0.739 -2.010 1.00 94.69 81 ASN A N 1
ATOM 641 C CA . ASN A 1 81 ? 1.837 -1.876 -2.847 1.00 94.69 81 ASN A CA 1
ATOM 642 C C . ASN A 1 81 ? 3.308 -2.244 -2.595 1.00 94.69 81 ASN A C 1
ATOM 644 O O . ASN A 1 81 ? 4.207 -1.557 -3.073 1.00 94.69 81 ASN A O 1
ATOM 648 N N . ILE A 1 82 ? 3.543 -3.262 -1.764 1.00 94.62 82 ILE A N 1
ATOM 649 C CA . ILE A 1 82 ? 4.864 -3.611 -1.219 1.00 94.62 82 ILE A CA 1
ATOM 650 C C . ILE A 1 82 ? 5.154 -5.086 -1.483 1.00 94.62 82 ILE A C 1
ATOM 652 O O . ILE A 1 82 ? 4.311 -5.964 -1.271 1.00 94.62 82 ILE A O 1
ATOM 656 N N . GLN A 1 83 ? 6.378 -5.362 -1.911 1.00 94.44 83 GLN A N 1
ATOM 657 C CA . GLN A 1 83 ? 6.927 -6.699 -2.033 1.00 94.44 83 GLN A CA 1
ATOM 658 C C . GLN A 1 83 ? 7.738 -7.036 -0.781 1.00 94.44 83 GLN A C 1
ATOM 660 O O . GLN A 1 83 ? 8.831 -6.512 -0.564 1.00 94.44 83 GLN A O 1
ATOM 665 N N . VAL A 1 84 ? 7.200 -7.938 0.043 1.00 90.44 84 VAL A N 1
ATOM 666 C CA . VAL A 1 84 ? 7.843 -8.356 1.302 1.00 90.44 84 VAL A CA 1
ATOM 667 C C . VAL A 1 84 ? 8.718 -9.604 1.123 1.00 90.44 84 VAL A C 1
ATOM 669 O O . VAL A 1 84 ? 9.675 -9.810 1.866 1.00 90.44 84 VAL A O 1
ATOM 672 N N . SER A 1 85 ? 8.429 -10.423 0.106 1.00 86.81 85 SER A N 1
ATOM 673 C CA . SER A 1 85 ? 9.227 -11.590 -0.282 1.00 86.81 85 SER A CA 1
ATOM 674 C C . SER A 1 85 ? 9.487 -11.598 -1.787 1.00 86.81 85 SER A C 1
ATOM 676 O O . SER A 1 85 ? 8.605 -11.286 -2.590 1.00 86.81 85 SER A O 1
ATOM 678 N N . LEU A 1 86 ? 10.678 -12.046 -2.188 1.00 83.00 86 LEU A N 1
ATOM 679 C CA . LEU A 1 86 ? 11.032 -12.228 -3.600 1.00 83.00 86 LEU A CA 1
ATOM 680 C C . LEU A 1 86 ? 10.168 -13.290 -4.300 1.00 83.00 86 LEU A C 1
ATOM 682 O O . LEU A 1 86 ? 10.008 -13.240 -5.512 1.00 83.00 86 LEU A O 1
ATOM 686 N N . SER A 1 87 ? 9.571 -14.220 -3.551 1.00 84.94 87 SER A N 1
ATOM 687 C CA . SER A 1 87 ? 8.766 -15.313 -4.109 1.00 84.94 87 SER A CA 1
ATOM 688 C C . SER A 1 87 ? 7.286 -14.989 -4.335 1.00 84.94 87 SER A C 1
ATOM 690 O O . SER A 1 87 ? 6.606 -15.772 -4.991 1.00 84.94 87 SER A O 1
ATOM 692 N N . GLN A 1 88 ? 6.761 -13.896 -3.769 1.00 80.12 88 GLN A N 1
ATOM 693 C CA . GLN A 1 88 ? 5.309 -13.650 -3.693 1.00 80.12 88 GLN A CA 1
ATOM 694 C C . GLN A 1 88 ? 4.821 -12.426 -4.479 1.00 80.12 88 GLN A C 1
ATOM 696 O O . GLN A 1 88 ? 3.621 -12.151 -4.468 1.00 80.12 88 GLN A O 1
ATOM 701 N N . GLY A 1 89 ? 5.721 -11.727 -5.177 1.00 89.56 89 GLY A N 1
ATOM 702 C CA . GLY A 1 89 ? 5.405 -10.487 -5.887 1.00 89.56 89 GLY A CA 1
ATOM 703 C C . GLY A 1 89 ? 4.950 -9.352 -4.954 1.00 89.56 89 GLY A C 1
ATOM 704 O O . GLY A 1 89 ? 4.888 -9.522 -3.731 1.00 89.56 89 GLY A O 1
ATOM 705 N N . PRO A 1 90 ? 4.668 -8.164 -5.508 1.00 91.88 90 PRO A N 1
ATOM 706 C CA . PRO A 1 90 ? 4.116 -7.059 -4.742 1.00 91.88 90 PRO A CA 1
ATOM 707 C C . PRO A 1 90 ? 2.639 -7.304 -4.408 1.00 91.88 90 PRO A C 1
ATOM 709 O O . PRO A 1 90 ? 1.865 -7.777 -5.240 1.00 91.88 90 PRO A O 1
ATOM 712 N N . ARG A 1 91 ? 2.238 -6.963 -3.182 1.00 93.25 91 ARG A N 1
ATOM 713 C CA . ARG A 1 91 ? 0.853 -7.079 -2.699 1.00 93.25 91 ARG A CA 1
ATOM 714 C C . ARG A 1 91 ? 0.404 -5.800 -2.011 1.00 93.25 91 ARG A C 1
ATOM 716 O O . ARG A 1 91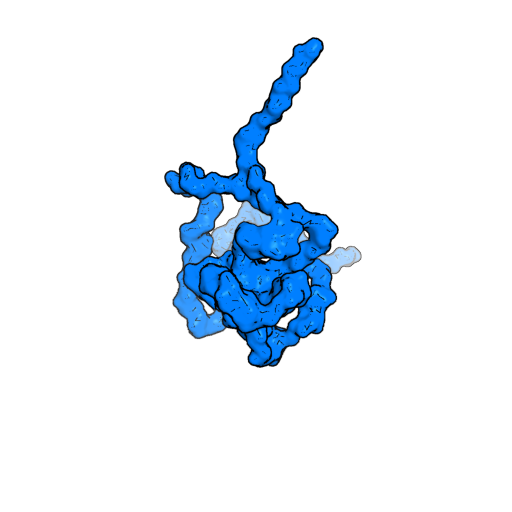 ? 1.214 -4.918 -1.747 1.00 93.25 91 ARG A O 1
ATOM 723 N N . ASN A 1 92 ? -0.889 -5.698 -1.732 1.00 94.50 92 ASN A N 1
ATOM 724 C CA . ASN A 1 92 ? -1.494 -4.531 -1.101 1.00 94.50 92 ASN A CA 1
ATOM 725 C C . ASN A 1 92 ? -1.538 -4.694 0.424 1.00 94.50 92 ASN A C 1
ATOM 727 O O . ASN A 1 92 ? -2.122 -5.644 0.947 1.00 94.50 92 ASN A O 1
ATOM 731 N N . TRP A 1 93 ? -0.932 -3.744 1.131 1.00 96.38 93 TRP A N 1
ATOM 732 C CA . TRP A 1 93 ? -0.743 -3.777 2.578 1.00 96.38 93 TRP A CA 1
ATOM 733 C C . TRP A 1 93 ? -1.226 -2.492 3.243 1.00 96.38 93 TRP A C 1
ATOM 735 O O . TRP A 1 93 ? -1.097 -1.396 2.695 1.00 96.38 93 TRP A O 1
ATOM 745 N N . LEU A 1 94 ? -1.704 -2.623 4.479 1.00 96.25 94 LEU A N 1
ATOM 746 C CA . LEU A 1 94 ? -1.975 -1.504 5.377 1.00 96.25 94 LEU A CA 1
ATOM 747 C C . LEU A 1 94 ? -0.958 -1.495 6.521 1.00 96.25 94 LEU A C 1
ATOM 749 O O . LEU A 1 94 ? -0.547 -2.550 7.011 1.00 96.25 94 LEU A O 1
ATOM 753 N N . LEU A 1 95 ? -0.602 -0.306 7.009 1.00 96.06 95 LEU A N 1
ATOM 754 C CA . LEU A 1 95 ? 0.182 -0.181 8.238 1.00 96.06 95 LEU A CA 1
ATOM 755 C C . LEU A 1 95 ? -0.645 -0.676 9.426 1.00 96.06 95 LEU A C 1
ATOM 757 O O . LEU A 1 95 ? -1.720 -0.145 9.728 1.00 96.06 95 LEU A O 1
ATOM 761 N N . LEU A 1 96 ? -0.121 -1.668 10.152 1.00 96.69 96 LEU A N 1
ATOM 762 C CA . LEU A 1 96 ? -0.815 -2.237 11.305 1.00 96.69 96 LEU A CA 1
ATOM 763 C C . LEU A 1 96 ? -1.083 -1.162 12.367 1.00 96.69 96 LEU A C 1
ATOM 765 O O . LEU A 1 96 ? -2.136 -1.163 12.998 1.00 96.69 96 LEU A O 1
ATOM 769 N N . SER A 1 97 ? -0.162 -0.214 12.550 1.00 95.62 97 SER A N 1
ATOM 770 C CA . SER A 1 97 ? -0.322 0.898 13.492 1.00 95.62 97 SER A CA 1
ATOM 771 C C . SER A 1 97 ? -1.595 1.713 13.224 1.00 95.62 97 SER A C 1
ATOM 773 O O . SER A 1 97 ? -2.302 2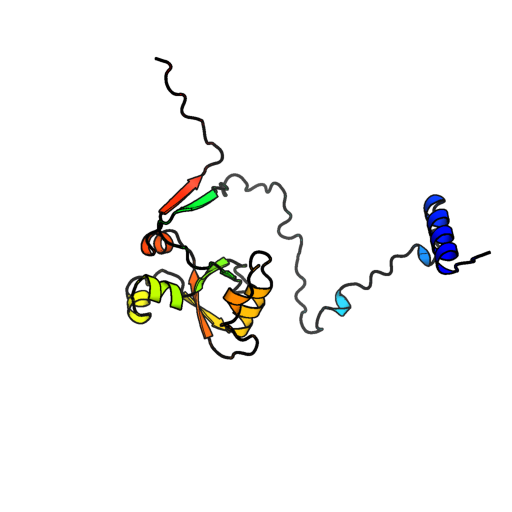.065 14.171 1.00 95.62 97 SER A O 1
ATOM 775 N N . ASP A 1 98 ? -1.939 1.958 11.962 1.00 95.56 98 ASP A N 1
ATOM 776 C CA . ASP A 1 98 ? -3.107 2.752 11.584 1.00 95.56 98 ASP A CA 1
ATOM 777 C C . ASP A 1 98 ? -4.406 1.948 11.633 1.00 95.56 98 ASP A C 1
ATOM 779 O O . ASP A 1 98 ? -5.430 2.453 12.107 1.00 95.56 98 ASP A O 1
ATOM 783 N N . VAL A 1 99 ? -4.352 0.665 11.267 1.00 96.38 99 VAL A N 1
ATOM 784 C CA . VAL A 1 99 ? -5.455 -0.284 11.486 1.00 96.38 99 VAL A CA 1
ATOM 785 C C . VAL A 1 99 ? -5.816 -0.341 12.972 1.00 96.38 99 VAL A C 1
ATOM 787 O O . VAL A 1 99 ? -6.976 -0.167 13.346 1.00 96.38 99 VAL A O 1
ATOM 790 N N . LEU A 1 100 ? -4.821 -0.492 13.847 1.00 96.81 100 LEU A N 1
ATOM 791 C CA . LEU A 1 100 ? -5.019 -0.548 15.296 1.00 96.81 100 LEU A CA 1
ATOM 792 C C . LEU A 1 100 ? -5.584 0.757 15.866 1.00 96.81 100 LEU A C 1
ATOM 794 O O . LEU A 1 100 ? -6.494 0.712 16.700 1.00 96.81 100 LEU A O 1
ATOM 798 N N . LYS A 1 101 ? -5.099 1.917 15.398 1.00 95.81 101 LYS A N 1
ATOM 799 C CA . LYS A 1 101 ? -5.658 3.230 15.767 1.00 95.81 101 LYS A CA 1
ATOM 800 C C . LYS A 1 101 ? -7.132 3.332 15.368 1.00 95.81 101 LYS A C 1
ATOM 802 O O . LYS A 1 101 ? -7.947 3.761 16.186 1.00 95.81 101 LYS A O 1
ATOM 807 N N . ARG A 1 102 ? -7.490 2.908 14.148 1.00 95.38 102 ARG A N 1
ATOM 808 C CA . ARG A 1 102 ? -8.870 2.963 13.638 1.00 95.38 102 ARG A CA 1
ATOM 809 C C . ARG A 1 102 ? -9.804 2.018 14.398 1.00 95.38 102 ARG A C 1
ATOM 811 O O . ARG A 1 102 ? -10.894 2.431 14.789 1.00 95.38 102 ARG A O 1
ATOM 818 N N . LEU A 1 103 ? -9.351 0.799 14.688 1.00 95.00 103 LEU A N 1
ATOM 819 C CA . LEU A 1 103 ? -10.102 -0.197 15.462 1.00 95.00 103 LEU A CA 1
ATOM 820 C C . LEU A 1 103 ? -10.102 0.068 16.974 1.00 95.00 103 LEU A C 1
ATOM 822 O O . LEU A 1 103 ? -10.838 -0.588 17.711 1.00 95.00 103 LEU A O 1
ATOM 826 N N . LYS A 1 104 ? -9.285 1.018 17.451 1.00 96.00 104 LYS A N 1
ATOM 827 C CA . LYS A 1 104 ? -9.056 1.293 18.880 1.00 96.00 104 LYS A CA 1
ATOM 828 C C . LYS A 1 104 ? -8.665 0.024 19.645 1.00 96.00 104 LYS A C 1
ATOM 830 O O . LYS A 1 104 ? -9.142 -0.232 20.750 1.00 96.00 104 LYS A O 1
ATOM 835 N N . MET A 1 105 ? -7.793 -0.773 19.035 1.00 96.38 105 MET A N 1
ATOM 836 C CA . MET A 1 105 ? -7.372 -2.082 19.526 1.00 96.38 105 MET A CA 1
ATOM 837 C C . MET A 1 105 ? -5.851 -2.118 19.714 1.00 96.38 105 MET A C 1
ATOM 839 O O . MET A 1 105 ? -5.114 -1.402 19.046 1.00 96.38 105 MET A O 1
ATOM 843 N N . SER A 1 106 ? -5.358 -2.947 20.637 1.00 96.19 106 SER A N 1
ATOM 844 C CA . SER A 1 106 ? -3.915 -3.190 20.774 1.00 96.19 106 SER A CA 1
ATOM 845 C C . SER A 1 106 ? -3.437 -4.271 19.804 1.00 96.19 106 SER A C 1
ATOM 847 O O . SER A 1 106 ? -4.189 -5.189 19.478 1.00 96.19 106 SER A O 1
ATOM 849 N N . ALA A 1 107 ? -2.158 -4.235 19.418 1.00 94.25 107 ALA A N 1
ATOM 850 C CA . ALA A 1 107 ? -1.569 -5.243 18.531 1.00 94.25 107 ALA A CA 1
ATOM 851 C C . ALA A 1 107 ? -1.713 -6.674 19.080 1.00 94.25 107 ALA A C 1
ATOM 853 O O . ALA A 1 107 ? -1.980 -7.613 18.335 1.00 94.25 107 ALA A O 1
ATOM 854 N N . ARG A 1 108 ? -1.579 -6.841 20.405 1.00 95.19 108 ARG A N 1
ATOM 855 C CA . ARG A 1 108 ? -1.761 -8.136 21.074 1.00 95.19 108 ARG A CA 1
ATOM 856 C C . ARG A 1 108 ? -3.197 -8.640 20.951 1.00 95.19 108 ARG A C 1
ATOM 858 O O . ARG A 1 108 ? -3.393 -9.822 20.703 1.00 95.19 108 ARG A O 1
ATOM 865 N N . MET A 1 109 ? -4.179 -7.759 21.143 1.00 95.50 109 MET A N 1
ATOM 866 C CA . MET A 1 109 ? -5.590 -8.121 21.006 1.00 95.50 109 MET A CA 1
ATOM 867 C C . MET A 1 109 ? -5.930 -8.448 19.549 1.00 95.50 109 MET A C 1
ATOM 869 O O . MET A 1 109 ? -6.591 -9.450 19.300 1.00 95.50 109 MET A O 1
ATOM 873 N N . PHE A 1 110 ? -5.420 -7.665 18.596 1.00 96.12 110 PHE A N 1
ATOM 874 C CA . PHE A 1 110 ? -5.634 -7.895 17.168 1.00 96.12 110 PHE A CA 1
ATOM 875 C C . PHE A 1 110 ? -5.110 -9.264 16.735 1.00 96.12 110 PHE A C 1
ATOM 877 O O . PHE A 1 110 ? -5.884 -10.084 16.255 1.00 96.12 110 PHE A O 1
ATOM 884 N N . ARG A 1 111 ? -3.840 -9.572 17.029 1.00 94.25 111 ARG A N 1
ATOM 885 C CA . ARG A 1 111 ? -3.233 -10.875 16.704 1.00 94.25 111 ARG A CA 1
ATOM 886 C C . ARG A 1 111 ? -3.916 -12.053 17.405 1.00 94.25 111 ARG A C 1
ATOM 888 O O . ARG A 1 111 ? -3.909 -13.153 16.874 1.00 94.25 111 ARG A O 1
ATOM 895 N N . ALA A 1 112 ? -4.492 -11.842 18.590 1.00 94.25 112 ALA A N 1
ATOM 896 C CA . ALA A 1 112 ? -5.241 -12.880 19.300 1.00 94.25 112 ALA A CA 1
ATOM 897 C C . ALA A 1 112 ? -6.654 -13.100 18.736 1.00 94.25 112 ALA A C 1
ATOM 899 O O . ALA A 1 112 ? -7.192 -14.194 18.873 1.00 94.25 112 ALA A O 1
ATOM 900 N N . THR A 1 113 ? -7.257 -12.067 18.141 1.00 94.25 113 THR A N 1
ATOM 901 C CA . THR A 1 113 ? -8.627 -12.118 17.604 1.00 94.25 113 THR A CA 1
ATOM 902 C C . THR A 1 113 ? -8.641 -12.569 16.145 1.00 94.25 113 THR A C 1
ATOM 904 O O . THR A 1 113 ? -9.515 -13.337 15.761 1.00 94.25 113 THR A O 1
ATOM 907 N N . PHE A 1 114 ? -7.655 -12.135 15.357 1.00 94.12 114 PHE A N 1
ATOM 908 C CA . PHE A 1 114 ? -7.549 -12.371 13.916 1.00 94.12 114 PHE A CA 1
ATOM 909 C C . PHE A 1 114 ? -6.262 -13.139 13.597 1.00 94.12 114 PHE A C 1
ATOM 911 O O . PHE A 1 114 ? -5.341 -12.617 12.975 1.00 94.12 114 PHE A O 1
ATOM 918 N N . THR A 1 115 ? -6.158 -14.379 14.082 1.00 91.19 115 THR A N 1
ATOM 919 C CA . THR A 1 115 ? -4.930 -15.189 13.952 1.00 91.19 115 THR A CA 1
ATOM 920 C C . THR A 1 115 ? -4.625 -15.618 12.518 1.00 91.19 115 THR A C 1
ATOM 922 O O . THR A 1 115 ? -3.521 -16.076 12.245 1.00 91.19 115 THR A O 1
ATOM 925 N N . HIS A 1 116 ? -5.611 -15.538 11.626 1.00 91.94 116 HIS A N 1
ATOM 926 C CA . HIS A 1 116 ? -5.510 -15.910 10.216 1.00 91.94 116 HIS A CA 1
ATOM 927 C C . HIS A 1 116 ? -5.128 -14.744 9.302 1.00 91.94 116 HIS A C 1
ATOM 929 O O . HIS A 1 116 ? -4.779 -14.995 8.154 1.00 91.94 116 HIS A O 1
ATOM 935 N N . LEU A 1 117 ? -5.189 -13.496 9.784 1.00 93.00 117 LEU A N 1
ATOM 936 C CA . LEU A 1 117 ? -4.737 -12.346 9.005 1.00 93.00 117 LEU A CA 1
ATOM 937 C C . LEU A 1 117 ? -3.211 -12.300 8.996 1.00 93.00 117 LEU A C 1
ATOM 939 O O . LEU A 1 117 ? -2.569 -12.314 10.051 1.00 93.00 117 LEU A O 1
ATOM 943 N N . GLU A 1 118 ? -2.637 -12.229 7.798 1.00 90.75 118 GLU A N 1
ATOM 944 C CA . GLU A 1 118 ? -1.193 -12.197 7.622 1.00 90.75 118 GLU A CA 1
ATOM 945 C C . GLU A 1 118 ? -0.635 -10.852 8.094 1.00 90.75 118 GLU A C 1
ATOM 947 O O . GLU A 1 118 ? -0.983 -9.790 7.573 1.00 90.75 118 GLU A O 1
ATOM 952 N N . VAL A 1 119 ? 0.228 -10.908 9.112 1.00 94.88 119 VAL A N 1
ATOM 953 C CA . VAL A 1 119 ? 0.970 -9.753 9.615 1.00 94.88 119 VAL A CA 1
ATOM 954 C C . VAL A 1 119 ? 2.451 -10.011 9.409 1.00 94.88 119 VAL A C 1
ATOM 956 O O . VAL A 1 119 ? 3.000 -10.945 9.998 1.00 94.88 119 VAL A O 1
ATOM 959 N N . VAL A 1 120 ? 3.096 -9.159 8.619 1.00 95.31 120 VAL A N 1
ATOM 960 C CA . VAL A 1 120 ? 4.516 -9.279 8.285 1.00 95.31 120 VAL A CA 1
ATOM 961 C C . VAL A 1 120 ? 5.271 -8.050 8.759 1.00 95.31 120 VAL A C 1
ATOM 963 O O . VAL A 1 120 ? 4.739 -6.943 8.780 1.00 95.31 120 VAL A O 1
ATOM 966 N N . THR A 1 121 ? 6.521 -8.251 9.154 1.00 96.25 121 THR A N 1
ATOM 967 C CA . THR A 1 121 ? 7.405 -7.181 9.604 1.00 96.25 121 THR A CA 1
ATOM 968 C C . THR A 1 121 ? 8.427 -6.863 8.513 1.00 96.25 121 THR A C 1
ATOM 970 O O . THR A 1 121 ? 9.084 -7.768 8.000 1.00 96.25 121 THR A O 1
ATOM 973 N N . ILE A 1 122 ? 8.586 -5.583 8.182 1.00 95.31 122 ILE A N 1
ATOM 974 C CA . ILE A 1 122 ? 9.539 -5.074 7.186 1.00 95.31 122 ILE A CA 1
ATOM 975 C C . ILE A 1 122 ? 10.401 -3.965 7.798 1.00 95.31 122 ILE A C 1
ATOM 977 O 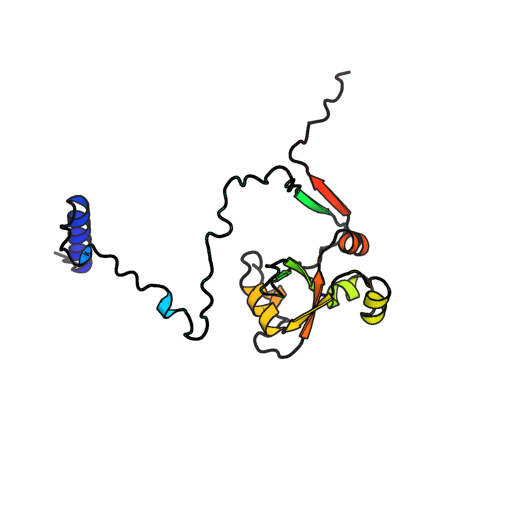O . ILE A 1 122 ? 9.975 -3.278 8.727 1.00 95.31 122 ILE A O 1
ATOM 981 N N . ALA A 1 123 ? 11.622 -3.781 7.297 1.00 94.94 123 ALA A N 1
ATOM 982 C CA . ALA A 1 123 ? 12.435 -2.625 7.663 1.00 94.94 123 ALA A CA 1
ATOM 983 C C . ALA A 1 123 ? 11.807 -1.337 7.117 1.00 94.94 123 ALA A C 1
ATOM 985 O O . ALA A 1 123 ? 11.425 -1.278 5.948 1.00 94.94 123 ALA A O 1
ATOM 986 N N . GLU A 1 124 ? 11.745 -0.296 7.943 1.00 94.75 124 GLU A N 1
ATOM 987 C CA . GLU A 1 124 ? 11.187 1.001 7.550 1.00 94.75 124 GLU A CA 1
ATOM 988 C C . GLU A 1 124 ? 11.907 1.597 6.330 1.00 94.75 124 GLU A C 1
ATOM 990 O O . GLU A 1 124 ? 11.254 2.090 5.414 1.00 94.75 124 GLU A O 1
ATOM 995 N N . ALA A 1 125 ? 13.237 1.476 6.273 1.00 92.88 125 ALA A N 1
ATOM 996 C CA . ALA A 1 125 ? 14.044 1.897 5.128 1.00 92.88 125 ALA A CA 1
ATOM 997 C C . ALA A 1 125 ? 13.594 1.249 3.803 1.00 92.88 125 ALA A C 1
ATOM 999 O O . ALA A 1 125 ? 13.481 1.922 2.778 1.00 92.88 125 ALA A O 1
ATOM 1000 N N . GLU A 1 126 ? 13.299 -0.055 3.824 1.00 93.31 126 GLU A N 1
ATOM 1001 C CA . GLU A 1 126 ? 12.863 -0.795 2.633 1.00 93.31 12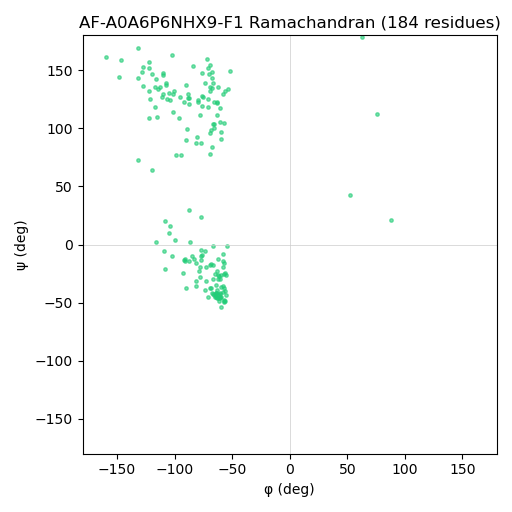6 GLU A CA 1
ATOM 1002 C C . GLU A 1 126 ? 11.419 -0.448 2.259 1.00 93.31 126 GLU A C 1
ATOM 1004 O O . GLU A 1 126 ? 11.113 -0.245 1.085 1.00 93.31 126 GLU A O 1
ATOM 1009 N N . PHE A 1 127 ? 10.547 -0.290 3.258 1.00 94.25 127 PHE A N 1
ATOM 1010 C CA . PHE A 1 127 ? 9.190 0.206 3.046 1.00 94.25 127 PHE A CA 1
ATOM 1011 C C . PHE A 1 127 ? 9.195 1.584 2.373 1.00 94.25 127 PHE A C 1
ATOM 1013 O O . PHE A 1 127 ? 8.534 1.768 1.353 1.00 94.25 127 PHE A O 1
ATOM 1020 N N . TYR A 1 128 ? 9.976 2.534 2.896 1.00 92.50 128 TYR A N 1
ATOM 1021 C CA . TYR A 1 128 ? 10.092 3.879 2.333 1.00 92.50 128 TYR A CA 1
ATOM 1022 C C . TYR A 1 128 ? 10.615 3.846 0.895 1.00 92.50 128 TYR A C 1
ATOM 1024 O O . TYR A 1 128 ? 10.062 4.501 0.008 1.00 92.50 128 TYR A O 1
ATOM 1032 N N . LYS A 1 129 ? 11.659 3.050 0.642 1.00 91.38 129 LYS A N 1
ATOM 1033 C CA . LYS A 1 129 ? 12.221 2.868 -0.698 1.00 91.38 129 LYS A CA 1
ATOM 1034 C C . LYS A 1 129 ? 11.157 2.394 -1.688 1.00 91.38 129 LYS A C 1
ATOM 1036 O O . LYS A 1 129 ? 11.036 2.989 -2.749 1.00 91.38 129 LYS A O 1
ATOM 1041 N N . GLN A 1 130 ? 10.368 1.376 -1.351 1.00 92.75 130 GLN A N 1
ATOM 1042 C CA . GLN A 1 130 ? 9.330 0.870 -2.256 1.00 92.75 130 GLN A CA 1
ATOM 1043 C C . GLN A 1 130 ? 8.154 1.845 -2.402 1.00 92.75 130 GLN A C 1
ATOM 1045 O O . GLN A 1 130 ? 7.727 2.128 -3.520 1.00 92.75 130 GLN A O 1
ATOM 1050 N N . ALA A 1 131 ? 7.663 2.415 -1.299 1.00 91.44 131 ALA A N 1
ATOM 1051 C CA . ALA A 1 131 ? 6.533 3.343 -1.322 1.00 91.44 131 ALA A CA 1
ATOM 1052 C C . ALA A 1 131 ? 6.842 4.621 -2.122 1.00 91.44 131 ALA A C 1
ATOM 1054 O O . ALA A 1 131 ? 6.001 5.084 -2.889 1.00 91.44 131 ALA A O 1
ATOM 1055 N N . SER A 1 132 ? 8.064 5.154 -2.005 1.00 89.69 132 SER A N 1
ATOM 1056 C CA . SER A 1 132 ? 8.500 6.363 -2.726 1.00 89.69 132 SER A CA 1
ATOM 1057 C C . SER A 1 132 ? 8.655 6.179 -4.240 1.00 89.69 132 SER A C 1
ATOM 1059 O O . SER A 1 132 ? 8.662 7.165 -4.973 1.00 89.69 132 SER A O 1
ATOM 1061 N N . LEU A 1 133 ? 8.754 4.937 -4.728 1.00 89.31 133 LEU A N 1
ATOM 1062 C CA . LEU A 1 133 ? 8.813 4.633 -6.162 1.00 89.31 133 LEU A CA 1
ATOM 1063 C C . LEU A 1 133 ? 7.425 4.566 -6.815 1.00 89.31 133 LEU A C 1
ATOM 1065 O O . LEU A 1 133 ? 7.320 4.547 -8.043 1.00 89.31 133 LEU A O 1
ATOM 1069 N N . SER A 1 134 ? 6.357 4.522 -6.018 1.00 87.44 134 SER A N 1
ATOM 1070 C CA . SER A 1 134 ? 4.995 4.465 -6.534 1.00 87.44 134 SER A CA 1
ATOM 1071 C C . SER A 1 134 ? 4.593 5.794 -7.170 1.00 87.44 134 SER A C 1
ATOM 1073 O O . SER A 1 134 ? 4.595 6.842 -6.530 1.00 87.44 134 SER A O 1
ATOM 1075 N N . GLN A 1 135 ? 4.156 5.740 -8.428 1.00 85.56 135 GLN A N 1
ATOM 1076 C CA . GLN A 1 135 ? 3.679 6.913 -9.171 1.00 85.56 135 GLN A CA 1
ATOM 1077 C C . GLN A 1 135 ? 2.373 7.496 -8.609 1.00 85.56 135 GLN A C 1
ATOM 1079 O O . GLN A 1 135 ? 2.020 8.629 -8.928 1.00 85.56 135 GLN A O 1
ATOM 1084 N N . LEU A 1 136 ? 1.646 6.726 -7.793 1.00 82.38 136 LEU A N 1
ATOM 1085 C CA . LEU A 1 136 ? 0.409 7.175 -7.152 1.00 82.38 136 LEU A CA 1
ATOM 1086 C C . LEU A 1 136 ? 0.688 8.063 -5.932 1.00 82.38 136 LEU A C 1
ATOM 10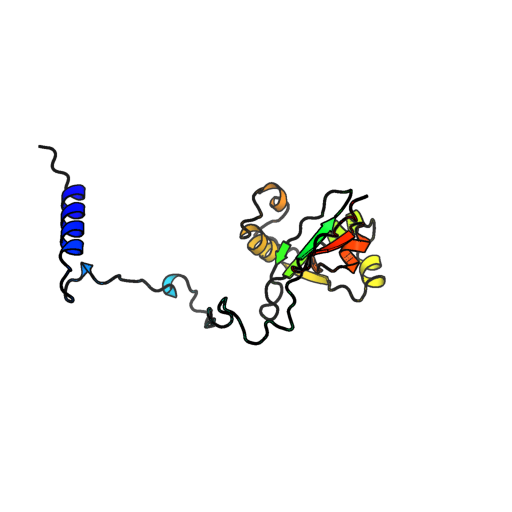88 O O . LEU A 1 136 ? -0.152 8.890 -5.574 1.00 82.38 136 LEU A O 1
ATOM 1092 N N . PHE A 1 137 ? 1.878 7.954 -5.333 1.00 70.19 137 PHE A N 1
ATOM 1093 C CA . PHE A 1 137 ? 2.302 8.822 -4.238 1.00 70.19 137 PHE A CA 1
ATOM 1094 C C . PHE A 1 137 ? 2.726 10.184 -4.787 1.00 70.19 137 PHE A C 1
ATOM 1096 O O . PHE A 1 137 ? 3.882 10.440 -5.110 1.00 70.19 137 PHE A O 1
ATOM 1103 N N . SER A 1 138 ? 1.740 11.070 -4.912 1.00 59.38 138 SER A N 1
ATOM 1104 C CA . SER A 1 138 ? 1.926 12.435 -5.420 1.00 59.38 138 SER A CA 1
ATOM 1105 C C . SER A 1 138 ? 2.225 13.454 -4.311 1.00 59.38 138 SER A C 1
ATOM 1107 O O . SER A 1 138 ? 2.638 14.574 -4.608 1.00 59.38 138 SER A O 1
ATOM 1109 N N . CYS A 1 139 ? 2.003 13.079 -3.046 1.00 58.25 139 CYS A N 1
ATOM 1110 C CA . CYS A 1 139 ? 2.142 13.937 -1.870 1.00 58.25 139 CYS A CA 1
ATOM 1111 C C . CYS A 1 139 ? 3.272 13.426 -0.961 1.00 58.25 139 CYS A C 1
ATOM 1113 O O . CYS A 1 139 ? 3.110 12.386 -0.318 1.00 58.25 139 CYS A O 1
ATOM 1115 N N . PRO A 1 140 ? 4.407 14.145 -0.873 1.00 63.53 140 PRO A N 1
ATOM 1116 C CA . PRO A 1 140 ? 5.510 13.784 0.014 1.00 63.53 140 PRO A CA 1
ATOM 1117 C C . PRO A 1 140 ? 5.102 13.735 1.491 1.00 63.53 140 PRO A C 1
ATOM 1119 O O . PRO A 1 140 ? 5.711 12.991 2.256 1.00 63.53 140 PRO A O 1
ATOM 1122 N N . GLU A 1 141 ? 4.064 14.485 1.891 1.00 69.38 141 GLU A N 1
ATOM 1123 C CA . GLU A 1 141 ? 3.635 14.594 3.291 1.00 69.38 141 GLU A CA 1
ATOM 1124 C C . GLU A 1 141 ? 3.201 13.247 3.895 1.00 69.38 141 GLU A C 1
ATOM 1126 O O . GLU A 1 141 ? 3.339 13.033 5.098 1.00 69.38 141 GLU A O 1
ATOM 1131 N N . GLU A 1 142 ? 2.719 12.307 3.075 1.00 71.00 142 GLU A N 1
ATOM 1132 C CA . GLU A 1 142 ? 2.324 10.967 3.534 1.00 71.00 142 GLU A CA 1
ATOM 1133 C C . GLU A 1 142 ? 3.525 10.077 3.886 1.00 71.00 142 GLU A C 1
ATOM 1135 O O . GLU A 1 142 ? 3.378 9.104 4.629 1.00 71.00 142 GLU A O 1
ATOM 1140 N N . LEU A 1 143 ? 4.716 10.422 3.383 1.00 77.38 143 LEU A N 1
ATOM 1141 C CA . LEU A 1 143 ? 5.965 9.711 3.642 1.00 77.38 143 LEU A CA 1
ATOM 1142 C C . LEU A 1 143 ? 6.938 10.485 4.548 1.00 77.38 143 LEU A C 1
ATOM 1144 O O . LEU A 1 143 ? 7.935 9.908 4.970 1.00 77.38 143 LEU A O 1
ATOM 1148 N N . GLU A 1 144 ? 6.642 11.739 4.912 1.00 75.50 144 GLU A N 1
ATOM 1149 C CA . GLU A 1 144 ? 7.482 12.579 5.792 1.00 75.50 144 GLU A CA 1
ATOM 1150 C C . GLU A 1 144 ? 7.762 11.951 7.167 1.00 75.50 144 GLU A C 1
ATOM 1152 O O . GLU A 1 144 ? 8.756 12.279 7.814 1.00 75.50 144 GLU A O 1
ATOM 1157 N N . GLY A 1 145 ? 6.880 11.061 7.630 1.00 76.88 145 GLY A N 1
ATOM 1158 C CA . GLY A 1 145 ? 7.041 10.350 8.897 1.00 76.88 145 GLY A CA 1
ATOM 1159 C C . GLY A 1 145 ? 8.039 9.194 8.854 1.00 76.88 145 GLY A C 1
ATOM 1160 O O . GLY A 1 145 ? 8.400 8.702 9.921 1.00 76.88 145 GLY A O 1
ATOM 1161 N N . PHE A 1 146 ? 8.463 8.766 7.662 1.00 85.88 146 PHE A N 1
ATOM 1162 C CA . PHE A 1 146 ? 9.344 7.620 7.483 1.00 85.88 146 PHE A CA 1
ATOM 1163 C C . PHE A 1 146 ? 10.748 8.055 7.084 1.00 85.88 146 PHE A C 1
ATOM 1165 O O . PHE A 1 146 ? 10.935 8.924 6.232 1.00 85.88 146 PHE A O 1
ATOM 1172 N N . MET A 1 147 ? 11.752 7.419 7.679 1.00 81.62 147 MET A N 1
ATOM 1173 C CA . MET A 1 147 ? 13.148 7.777 7.453 1.00 81.62 147 MET A CA 1
ATOM 1174 C C . MET A 1 147 ? 13.856 6.725 6.580 1.00 81.62 147 MET A C 1
ATOM 1176 O O . MET A 1 147 ? 13.903 5.552 6.960 1.00 81.62 147 MET A O 1
ATOM 1180 N N . PRO A 1 148 ? 14.489 7.120 5.454 1.00 81.44 148 PRO A N 1
ATOM 1181 C CA . PRO A 1 148 ? 15.126 6.184 4.520 1.00 81.44 148 PRO A CA 1
ATOM 1182 C C . PRO A 1 148 ? 16.286 5.384 5.129 1.00 81.44 148 PRO A C 1
ATOM 1184 O O . PRO A 1 148 ? 16.546 4.272 4.688 1.00 81.44 148 PRO A O 1
ATOM 1187 N N . ASP A 1 149 ? 16.951 5.912 6.160 1.00 84.75 149 ASP A N 1
ATOM 1188 C CA . ASP A 1 149 ? 18.062 5.246 6.860 1.00 84.75 149 ASP A CA 1
ATOM 1189 C C . ASP A 1 149 ? 17.646 4.667 8.227 1.00 84.75 149 ASP A C 1
ATOM 1191 O O . ASP A 1 149 ? 18.489 4.378 9.088 1.00 84.75 149 ASP A O 1
ATOM 1195 N N . SER A 1 150 ? 16.339 4.528 8.468 1.00 86.81 150 SER A N 1
ATOM 1196 C CA . SER A 1 150 ? 15.826 3.974 9.719 1.00 86.81 150 SER A CA 1
ATOM 1197 C C . SER A 1 150 ? 16.167 2.492 9.866 1.00 86.81 150 SER A C 1
ATOM 1199 O O . SER A 1 150 ? 16.132 1.709 8.917 1.00 86.81 150 SER A O 1
ATOM 1201 N N . LYS A 1 151 ? 16.457 2.093 11.106 1.00 88.94 151 LYS A N 1
ATOM 1202 C CA . LYS A 1 151 ? 16.589 0.683 11.508 1.00 88.94 151 LYS A CA 1
ATOM 1203 C C . LYS A 1 151 ? 15.331 0.156 12.190 1.00 88.94 151 LYS A C 1
ATOM 1205 O O . LYS A 1 151 ? 15.349 -0.961 12.708 1.00 88.94 151 LYS A O 1
ATOM 1210 N N . GLU A 1 152 ? 14.285 0.972 12.269 1.00 93.75 152 GLU A N 1
ATOM 1211 C CA . GLU A 1 152 ? 13.026 0.549 12.854 1.00 93.75 152 GLU A CA 1
ATOM 1212 C C . GLU A 1 152 ? 12.305 -0.435 11.932 1.00 93.75 152 GLU A C 1
ATOM 1214 O O . GLU A 1 152 ? 12.589 -0.570 10.736 1.00 93.75 152 GLU A O 1
ATOM 1219 N N . LEU A 1 153 ? 11.399 -1.184 12.547 1.00 95.44 153 LEU A N 1
ATOM 1220 C CA . LEU A 1 153 ? 10.611 -2.207 11.891 1.00 95.44 153 LEU A CA 1
ATOM 1221 C C . LEU A 1 153 ? 9.153 -1.765 11.882 1.00 95.44 153 LEU A C 1
ATOM 1223 O O . LEU A 1 153 ? 8.625 -1.322 12.903 1.00 95.44 153 LEU A O 1
ATOM 1227 N N . LEU A 1 154 ? 8.508 -1.933 10.736 1.00 95.56 154 LEU A N 1
ATOM 1228 C CA . LEU A 1 154 ? 7.091 -1.682 10.549 1.00 95.56 154 LEU A CA 1
ATOM 1229 C C . LEU A 1 154 ? 6.356 -3.009 10.423 1.00 95.56 154 LEU A C 1
ATOM 1231 O O . LEU A 1 154 ? 6.818 -3.926 9.748 1.00 95.56 154 LEU A O 1
ATOM 1235 N N . ASP A 1 155 ? 5.190 -3.086 11.055 1.00 97.00 155 ASP A N 1
ATOM 1236 C CA . ASP A 1 155 ? 4.268 -4.199 10.878 1.00 97.00 155 ASP A CA 1
ATOM 1237 C C . ASP A 1 155 ? 3.221 -3.825 9.822 1.00 97.00 155 ASP A C 1
ATOM 1239 O O . ASP A 1 155 ? 2.533 -2.804 9.938 1.00 97.00 155 ASP A O 1
ATOM 1243 N N . LEU A 1 156 ? 3.082 -4.682 8.817 1.00 97.12 156 LEU A N 1
ATOM 1244 C CA . LEU A 1 156 ? 2.114 -4.593 7.733 1.00 97.12 156 LEU A CA 1
ATOM 1245 C C . LEU A 1 156 ? 1.072 -5.699 7.880 1.00 97.12 156 LEU A C 1
ATOM 1247 O O . LEU A 1 156 ? 1.394 -6.796 8.333 1.00 97.12 156 LEU A O 1
ATOM 1251 N N . VAL A 1 157 ? -0.170 -5.417 7.494 1.00 97.12 157 VAL A N 1
ATOM 1252 C CA . VAL A 1 157 ? -1.246 -6.413 7.402 1.00 97.12 157 VAL A CA 1
ATOM 1253 C C . VAL A 1 157 ? -1.796 -6.447 5.980 1.00 97.12 157 VAL A C 1
ATOM 1255 O O . VAL A 1 157 ? -2.034 -5.391 5.388 1.00 97.12 157 VAL A O 1
ATOM 1258 N N . GLU A 1 158 ? -1.942 -7.649 5.422 1.00 95.25 158 GLU A N 1
ATOM 1259 C CA . GLU A 1 158 ? -2.424 -7.831 4.049 1.00 95.25 158 GLU A CA 1
ATOM 1260 C C . GLU A 1 158 ? -3.888 -7.388 3.937 1.00 95.25 158 GLU A C 1
ATOM 1262 O O . GLU A 1 158 ? -4.708 -7.654 4.828 1.00 95.25 158 GLU A O 1
ATOM 1267 N N . ILE A 1 159 ? -4.227 -6.696 2.846 1.00 93.50 159 ILE A N 1
ATOM 1268 C CA . ILE A 1 159 ? -5.613 -6.315 2.593 1.00 93.50 159 ILE A CA 1
ATOM 1269 C C . ILE A 1 159 ? -6.449 -7.557 2.268 1.00 93.50 159 ILE A C 1
ATOM 1271 O O . ILE A 1 159 ? -6.084 -8.396 1.451 1.00 93.50 159 ILE A O 1
ATOM 1275 N N . SER A 1 160 ? -7.598 -7.676 2.923 1.00 93.19 160 SER A N 1
ATOM 1276 C CA . SER A 1 160 ? -8.558 -8.752 2.687 1.00 93.19 160 SER A CA 1
ATOM 1277 C C . SER A 1 160 ? -9.972 -8.231 2.887 1.00 93.19 160 SER A C 1
ATOM 1279 O O . SER A 1 160 ? -10.184 -7.247 3.603 1.00 93.19 160 SER A O 1
ATOM 1281 N N . ALA A 1 161 ? -10.956 -8.916 2.304 1.00 91.75 161 ALA A N 1
ATOM 1282 C CA . ALA A 1 161 ? -12.352 -8.513 2.425 1.00 91.75 161 ALA A CA 1
ATOM 1283 C C . ALA A 1 161 ? -12.836 -8.444 3.881 1.00 91.75 161 ALA A C 1
ATOM 1285 O O . ALA A 1 161 ? -13.582 -7.540 4.258 1.00 91.75 161 ALA A O 1
ATOM 1286 N N . GLU A 1 162 ? -12.353 -9.356 4.725 1.00 93.75 162 GLU A N 1
ATOM 1287 C CA . GLU A 1 162 ? -12.648 -9.341 6.155 1.00 93.75 162 GLU A CA 1
ATOM 1288 C C . GLU A 1 162 ? -12.053 -8.115 6.855 1.00 93.75 162 GLU A C 1
ATOM 1290 O O . GLU A 1 162 ? -12.738 -7.474 7.653 1.00 93.75 162 GLU A O 1
ATOM 1295 N N . LEU A 1 163 ? -10.803 -7.753 6.543 1.00 94.50 163 LEU A N 1
ATOM 1296 C CA . LEU A 1 163 ? -10.163 -6.577 7.130 1.00 94.50 163 LEU A CA 1
ATOM 1297 C C . LEU A 1 163 ? -10.882 -5.286 6.721 1.00 94.50 163 LEU A C 1
ATOM 1299 O O . LEU A 1 163 ? -11.115 -4.417 7.562 1.00 94.50 163 LEU A O 1
ATOM 1303 N N . VAL A 1 164 ? -11.270 -5.175 5.452 1.00 94.38 164 VAL A N 1
ATOM 1304 C CA . VAL A 1 164 ? -12.027 -4.033 4.923 1.00 94.38 164 VAL A CA 1
ATOM 1305 C C . VAL A 1 164 ? -13.377 -3.897 5.641 1.00 94.38 164 VAL A C 1
ATOM 1307 O O . VAL A 1 164 ? -13.708 -2.820 6.146 1.00 94.38 164 VAL A O 1
ATOM 1310 N N . ALA A 1 165 ? -14.106 -5.005 5.808 1.00 93.75 165 ALA A N 1
ATOM 1311 C CA . ALA A 1 165 ? -15.353 -5.035 6.571 1.00 93.75 165 ALA A CA 1
ATOM 1312 C C . ALA A 1 165 ? -15.153 -4.635 8.043 1.00 93.75 165 ALA A C 1
ATOM 1314 O O . ALA A 1 165 ? -15.937 -3.863 8.603 1.00 93.75 165 ALA A O 1
ATOM 1315 N N . LEU A 1 166 ? -14.073 -5.105 8.674 1.00 93.81 166 LEU A N 1
ATOM 1316 C CA . LEU A 1 166 ? -13.732 -4.776 10.058 1.00 93.81 166 LEU A CA 1
ATOM 1317 C C . LEU A 1 166 ? -13.433 -3.280 10.248 1.00 93.81 166 LEU A C 1
ATOM 1319 O O . LEU A 1 166 ? -13.772 -2.700 11.282 1.00 93.81 166 LEU A O 1
ATOM 1323 N N . LEU A 1 167 ? -12.828 -2.642 9.245 1.00 94.25 167 LEU A N 1
ATOM 1324 C CA . LEU A 1 167 ? -12.557 -1.202 9.222 1.00 94.25 167 LEU A CA 1
ATOM 1325 C C . LEU A 1 167 ? -13.823 -0.355 8.986 1.00 94.25 167 LEU A C 1
ATOM 1327 O O . LEU A 1 167 ? -13.774 0.872 9.126 1.00 94.25 167 LEU A O 1
ATOM 1331 N N . GLY A 1 168 ? -14.961 -1.005 8.722 1.00 93.56 168 GLY A N 1
ATOM 1332 C CA . GLY A 1 168 ? -16.266 -0.378 8.532 1.00 93.56 168 GLY A CA 1
ATOM 1333 C C . GLY A 1 168 ? -16.546 0.041 7.093 1.00 93.56 168 GLY A C 1
ATOM 1334 O O . GLY A 1 168 ? -17.374 0.926 6.887 1.00 93.56 168 GLY A O 1
ATOM 1335 N N . SER A 1 169 ? -15.849 -0.557 6.131 1.00 95.50 169 SER A N 1
ATOM 1336 C CA . SER A 1 169 ? -16.086 -0.372 4.701 1.00 95.50 169 SER A CA 1
ATOM 1337 C C . SER A 1 169 ? -16.857 -1.567 4.118 1.00 95.50 169 SER A C 1
ATOM 1339 O O . SER A 1 169 ? -16.910 -2.639 4.721 1.00 95.50 169 SER A O 1
ATOM 1341 N N . SER A 1 170 ? -17.447 -1.404 2.937 1.00 93.56 170 SER A N 1
ATOM 1342 C CA . SER A 1 170 ? -18.064 -2.484 2.156 1.00 93.56 170 SER A CA 1
ATOM 1343 C C . SER A 1 170 ? -17.319 -2.682 0.840 1.00 93.56 170 SER A C 1
ATOM 1345 O O . SER A 1 170 ? -16.911 -1.702 0.221 1.00 93.56 170 SER A O 1
ATOM 1347 N N . LEU A 1 171 ? -17.172 -3.934 0.404 1.00 92.56 171 LEU A N 1
ATOM 1348 C CA . LEU A 1 171 ? -16.632 -4.268 -0.913 1.00 92.56 171 LEU A CA 1
ATOM 1349 C C . LEU A 1 171 ? -17.765 -4.636 -1.861 1.00 92.56 171 LEU A C 1
ATOM 1351 O O . LEU A 1 171 ? -18.593 -5.483 -1.529 1.00 92.56 171 LEU A O 1
ATOM 1355 N N . GLU A 1 172 ? -17.771 -4.015 -3.033 1.00 90.94 172 GLU A N 1
ATOM 1356 C CA . GLU A 1 172 ? -18.675 -4.348 -4.130 1.00 90.94 172 GLU A CA 1
ATOM 1357 C C . GLU A 1 172 ? -17.861 -4.844 -5.323 1.00 90.94 172 GLU A C 1
ATOM 1359 O O . GLU A 1 172 ? -16.843 -4.255 -5.687 1.00 90.94 172 GLU A O 1
ATOM 1364 N N . CYS A 1 173 ? -18.331 -5.922 -5.937 1.00 87.81 173 CYS A N 1
ATOM 1365 C CA . CYS A 1 173 ? -17.680 -6.571 -7.065 1.00 87.81 173 CYS A CA 1
ATOM 1366 C C . CYS A 1 173 ? -18.427 -6.230 -8.358 1.00 87.81 173 CYS A C 1
ATOM 1368 O O . CYS A 1 173 ? -19.628 -6.492 -8.471 1.00 87.81 173 CYS A O 1
ATOM 1370 N N . LEU A 1 174 ? -17.725 -5.681 -9.345 1.00 85.06 174 LEU A N 1
ATOM 1371 C CA . LEU A 1 174 ? -18.251 -5.441 -10.682 1.00 85.06 174 LEU A CA 1
ATOM 1372 C C . LEU A 1 174 ? -17.752 -6.538 -11.629 1.00 85.06 174 LEU A C 1
ATOM 1374 O O . LEU A 1 174 ? -16.558 -6.640 -11.891 1.00 85.06 174 LEU A O 1
ATOM 1378 N N . ASP A 1 175 ? -18.688 -7.349 -12.122 1.00 79.88 175 ASP A N 1
ATOM 1379 C CA . ASP A 1 175 ? -18.463 -8.333 -13.188 1.00 79.88 175 ASP A CA 1
ATOM 1380 C C . ASP A 1 175 ? -18.723 -7.661 -14.548 1.00 79.88 175 ASP A C 1
ATOM 1382 O O . ASP A 1 175 ? -19.722 -6.950 -14.720 1.00 79.88 175 ASP A O 1
ATOM 1386 N N . ASP A 1 176 ? -17.859 -7.925 -15.526 1.00 67.31 176 ASP A N 1
ATOM 1387 C CA . ASP A 1 176 ? -17.915 -7.401 -16.898 1.00 67.31 176 ASP A CA 1
ATOM 1388 C C . ASP A 1 176 ? -19.223 -7.739 -17.632 1.00 67.31 176 ASP A C 1
ATOM 1390 O O . ASP A 1 176 ? -19.571 -7.141 -18.652 1.00 67.31 176 ASP A O 1
ATOM 1394 N N . ARG A 1 177 ? -20.004 -8.683 -17.095 1.00 62.38 177 ARG A N 1
ATOM 1395 C CA . ARG A 1 177 ? -21.330 -9.070 -17.591 1.00 62.38 177 ARG A CA 1
ATOM 1396 C C . ARG A 1 177 ? -22.486 -8.238 -17.026 1.00 62.38 177 ARG A C 1
ATOM 1398 O O . ARG A 1 177 ? -23.600 -8.757 -16.915 1.00 62.38 177 ARG A O 1
ATOM 1405 N N . TRP A 1 178 ? -22.265 -6.970 -16.671 1.00 54.03 178 TRP A N 1
ATOM 1406 C CA . TRP A 1 178 ? -23.325 -6.065 -16.210 1.00 54.03 178 TRP A CA 1
ATOM 1407 C C . TRP A 1 178 ? -24.425 -5.887 -17.275 1.00 54.03 178 TRP A C 1
ATOM 1409 O O . TRP A 1 178 ? -24.365 -5.003 -18.132 1.00 54.03 178 TRP A O 1
ATOM 1419 N N . GLU A 1 179 ? -25.464 -6.727 -17.232 1.00 54.88 179 GLU A N 1
ATOM 1420 C CA . GLU A 1 179 ? -26.660 -6.535 -18.048 1.00 54.88 179 GLU A CA 1
ATOM 1421 C C . GLU A 1 179 ? -27.562 -5.473 -17.400 1.00 54.88 179 GLU A C 1
ATOM 1423 O O . GLU A 1 179 ? -27.987 -5.628 -16.249 1.00 54.88 179 GLU A O 1
ATOM 1428 N N . PRO A 1 180 ? -27.900 -4.380 -18.109 1.00 54.06 180 PRO A N 1
ATOM 1429 C CA . PRO A 1 180 ? -28.782 -3.364 -17.565 1.00 54.06 180 PRO A CA 1
ATOM 1430 C C . PRO A 1 180 ? -30.163 -3.972 -17.311 1.00 54.06 180 PRO A C 1
ATOM 1432 O O . PRO A 1 180 ? -30.824 -4.455 -18.232 1.00 54.06 180 PRO A O 1
ATOM 1435 N N . VAL A 1 181 ? -30.627 -3.903 -16.059 1.00 55.09 181 VAL A N 1
ATOM 1436 C CA . VAL A 1 181 ? -31.986 -4.305 -15.680 1.00 55.09 181 VAL A CA 1
ATOM 1437 C C . VAL A 1 181 ? -32.977 -3.493 -16.513 1.00 55.09 181 VAL A C 1
ATOM 1439 O O . VAL A 1 181 ? -33.204 -2.302 -16.277 1.00 55.09 181 VAL A O 1
ATOM 1442 N N . SER A 1 182 ? -33.566 -4.135 -17.517 1.00 51.41 182 SER A N 1
ATOM 1443 C CA . SER A 1 182 ? -34.597 -3.537 -18.351 1.00 51.41 182 SER A CA 1
ATOM 1444 C C . SER A 1 182 ? -35.835 -3.310 -17.485 1.00 51.41 182 SER A C 1
ATOM 1446 O O . SER A 1 182 ? -36.562 -4.234 -17.127 1.00 51.41 182 SER A O 1
ATOM 1448 N N . ARG A 1 183 ? -36.069 -2.051 -17.094 1.00 51.75 183 ARG A N 1
ATOM 1449 C CA . ARG A 1 183 ? -37.313 -1.673 -16.414 1.00 51.75 183 ARG A CA 1
ATOM 1450 C C . ARG A 1 183 ? -38.490 -2.030 -17.332 1.00 51.75 183 ARG A C 1
ATOM 1452 O O . ARG A 1 183 ? -38.475 -1.609 -18.493 1.00 51.75 183 ARG A O 1
ATOM 1459 N N . PRO A 1 184 ? -39.516 -2.751 -16.849 1.00 51.56 184 PRO A N 1
ATOM 1460 C CA . PRO A 1 184 ? -40.709 -2.981 -17.644 1.00 51.56 184 PRO A CA 1
ATOM 1461 C C . PRO A 1 184 ? -41.366 -1.626 -17.916 1.00 51.56 184 PRO A C 1
ATOM 1463 O O . PRO A 1 184 ? -41.658 -0.863 -16.993 1.00 51.56 184 PRO A O 1
ATOM 1466 N N . ARG A 1 185 ? -41.547 -1.304 -19.200 1.00 50.22 185 ARG A N 1
ATOM 1467 C CA . ARG A 1 185 ? -42.334 -0.145 -19.623 1.00 50.22 185 ARG A CA 1
ATOM 1468 C C . ARG A 1 185 ? -43.762 -0.341 -19.104 1.00 50.22 185 ARG A C 1
ATOM 1470 O O . ARG A 1 185 ? -44.390 -1.338 -19.453 1.00 50.22 185 ARG A O 1
ATOM 1477 N N . SER A 1 186 ? -44.209 0.565 -18.229 1.00 59.25 186 SER A N 1
ATOM 1478 C CA . SER A 1 186 ? -45.624 0.707 -17.854 1.00 59.25 186 SER A CA 1
ATOM 1479 C C . SER A 1 186 ? -46.456 1.192 -19.033 1.00 59.25 186 SER A C 1
ATOM 1481 O O . SER A 1 186 ? -45.894 1.934 -19.872 1.00 59.25 186 SER A O 1
#

pLDDT: mean 80.07, std 16.18, range [46.38, 97.12]

InterPro domains:
  IPR032365 BCL-6 corepressor, PCGF1 binding domain [PF16553] (65-175)
  IPR038227 PCGF Ub-like fold discriminator superfamily [G3DSA:3.10.260.40] (60-177)
  IPR047144 BCL-6 corepressor-like [PTHR24117] (1-175)

Foldseek 3Di:
DDDDVVVVVVVVVVVCVVVDPDPPDPVVDDPPPDCVVVDDPPCPDDDPPVPPDPDDDPPPPPPQPKDKDKAAPDDDADWAQDDPDPVPHTAIKGFVVVLCVLLVHDPVVCCVVCVPWDKDKDALLRSLVRRVPDPVCPDCVVVPVTDNPDRDITIITGDDQVSSVSSVIHMDIHGPPPDPDPDPDD

Nearest PDB structures (foldseek):
  4hpl-assembly1_A  TM=9.854E-01  e=6.790E-17  Homo sapiens
  8hcu-assembly1_C  TM=9.227E-01  e=8.169E-17  Homo sapiens
  5jh5-assembly1_D  TM=9.348E-01  e=5.149E-13  Homo sapiens
  4hpm-assembly1_A  TM=9.132E-01  e=9.534E-13  Homo sapiens
  4hpm-assembly2_C  TM=9.335E-01  e=2.124E-12  Homo sapiens

Sequence (186 aa):
MTHSDIMESFLSDYFADLQGRADDDPGVYWEFYGSAVCEPADDSSGYDILANPPGPGEDEEEQREVFEFEFSDRPLLPCYNIQVSLSQGPRNWLLLSDVLKRLKMSARMFRATFTHLEVVTIAEAEFYKQASLSQLFSCPEELEGFMPDSKELLDLVEISAELVALLGSSLECLDDRWEPVSRPRS

Solvent-accessible surface area (backbone atoms only — not comparable to full-atom values): 12155 Å² total; per-residue (Å²): 130,90,82,49,71,67,59,53,51,52,52,52,53,55,54,41,60,76,69,57,69,59,94,85,42,76,87,71,59,80,80,72,78,60,69,71,84,76,52,63,94,83,69,83,73,85,73,68,84,67,77,72,60,96,62,94,56,97,64,65,88,77,63,73,82,56,49,76,43,84,46,57,97,58,88,78,77,75,71,43,71,46,62,89,46,94,87,71,53,69,41,57,27,30,52,39,70,57,54,27,60,74,68,72,47,52,72,70,56,46,53,70,73,45,70,84,60,58,70,48,77,45,51,36,19,58,51,44,56,49,53,72,69,38,85,83,64,80,58,68,76,83,50,68,86,58,50,71,86,42,87,51,73,41,50,34,29,59,72,43,76,68,57,43,43,72,76,63,30,49,79,47,75,48,56,91,80,73,72,79,81,77,74,81,82,127

Mean predicted aligned error: 16.0 Å

Organism: Carassius auratus (NCBI:txid7957)